Protein AF-A0A349YQ05-F1 (afdb_monomer_lite)

Structure (mmCIF, N/CA/C/O backbone):
data_AF-A0A349YQ05-F1
#
_entry.id   AF-A0A349YQ05-F1
#
loop_
_atom_site.group_PDB
_atom_site.id
_atom_site.type_symbol
_atom_site.label_atom_id
_atom_site.label_alt_id
_atom_site.label_comp_id
_atom_site.label_asym_id
_atom_site.label_entity_id
_atom_site.label_seq_id
_atom_site.pdbx_PDB_ins_code
_atom_site.Cartn_x
_atom_site.Cartn_y
_atom_site.Cartn_z
_atom_site.occupancy
_atom_site.B_iso_or_equiv
_atom_site.auth_seq_id
_atom_site.auth_comp_id
_atom_site.auth_asym_id
_atom_site.auth_atom_id
_atom_site.pdbx_PDB_model_num
ATOM 1 N N . MET A 1 1 ? -51.458 0.361 57.148 1.00 49.56 1 MET A N 1
ATOM 2 C CA . MET A 1 1 ? -50.815 1.660 56.856 1.00 49.56 1 MET A CA 1
ATOM 3 C C . MET A 1 1 ? -51.608 2.727 57.585 1.00 49.56 1 MET A C 1
ATOM 5 O O . MET A 1 1 ? -52.819 2.750 57.421 1.00 49.56 1 MET A O 1
ATOM 9 N N . ALA A 1 2 ? -50.974 3.519 58.449 1.00 53.34 2 ALA A N 1
ATOM 10 C CA . ALA A 1 2 ? -51.650 4.632 59.109 1.00 53.34 2 ALA A CA 1
ATOM 11 C C . ALA A 1 2 ? -51.768 5.793 58.113 1.00 53.34 2 ALA A C 1
ATOM 13 O O . ALA A 1 2 ? -50.762 6.237 57.563 1.00 53.34 2 ALA A O 1
ATOM 14 N N . THR A 1 3 ? -52.990 6.244 57.847 1.00 66.81 3 THR A N 1
ATOM 15 C CA . THR A 1 3 ? -53.257 7.342 56.916 1.00 66.81 3 THR A CA 1
ATOM 16 C C . THR A 1 3 ? -53.187 8.668 57.672 1.00 66.81 3 THR A C 1
ATOM 18 O O . THR A 1 3 ? -53.925 8.864 58.636 1.00 66.81 3 THR A O 1
ATOM 21 N N . ALA A 1 4 ? -52.292 9.568 57.264 1.00 72.81 4 ALA A N 1
ATOM 22 C CA . ALA A 1 4 ? -52.138 10.880 57.889 1.00 72.81 4 ALA A CA 1
ATOM 23 C C . ALA A 1 4 ? -53.153 11.886 57.317 1.00 72.81 4 ALA A C 1
ATOM 25 O O . ALA A 1 4 ? -53.305 12.009 56.100 1.00 72.81 4 ALA A O 1
ATOM 26 N N . TYR A 1 5 ? -53.814 12.632 58.201 1.00 81.19 5 TYR A N 1
ATOM 27 C CA . TYR A 1 5 ? -54.773 13.684 57.858 1.00 81.19 5 TYR A CA 1
ATOM 28 C C . TYR A 1 5 ? -54.288 15.033 58.391 1.00 81.19 5 TYR A C 1
ATOM 30 O O . TYR A 1 5 ? -53.645 15.088 59.439 1.00 81.19 5 TYR A O 1
ATOM 38 N N . TYR A 1 6 ? -54.629 16.123 57.706 1.00 80.31 6 TYR A N 1
ATOM 39 C CA . TYR A 1 6 ? -54.416 17.483 58.198 1.00 80.31 6 TYR A CA 1
ATOM 40 C C . TYR A 1 6 ? -55.732 18.270 58.233 1.00 80.31 6 TYR A C 1
ATOM 42 O O . TYR A 1 6 ? -56.626 18.027 57.416 1.00 80.31 6 TYR A O 1
ATOM 50 N N . PRO A 1 7 ? -55.886 19.203 59.184 1.00 73.88 7 PRO A N 1
ATOM 51 C CA . PRO A 1 7 ? -57.073 20.039 59.256 1.00 73.88 7 PRO A CA 1
ATOM 52 C C . PRO A 1 7 ? -57.091 21.047 58.098 1.00 73.88 7 PRO A C 1
ATOM 54 O O . PRO A 1 7 ? -56.132 21.789 57.884 1.00 73.88 7 PRO A O 1
ATOM 57 N N . LYS A 1 8 ? -58.204 21.099 57.363 1.00 77.44 8 LYS A N 1
ATOM 58 C CA . LYS A 1 8 ? -58.487 22.089 56.318 1.00 77.44 8 LYS A CA 1
ATOM 59 C C . LYS A 1 8 ? -59.964 22.475 56.392 1.00 77.44 8 LYS A C 1
ATOM 61 O O . LYS A 1 8 ? -60.831 21.619 56.254 1.00 77.44 8 LYS A O 1
ATOM 66 N N . ASN A 1 9 ? -60.254 23.757 56.618 1.00 77.19 9 ASN A N 1
ATOM 67 C CA . ASN A 1 9 ? -61.618 24.309 56.687 1.00 77.19 9 ASN A CA 1
ATOM 68 C C . ASN A 1 9 ? -62.578 23.517 57.602 1.00 77.19 9 ASN A C 1
ATOM 70 O O . ASN A 1 9 ? -63.701 23.207 57.217 1.00 77.19 9 ASN A O 1
ATOM 74 N N . GLY A 1 10 ? -62.128 23.150 58.805 1.00 81.19 10 GLY A N 1
ATOM 75 C CA . GLY A 1 10 ? -62.967 22.445 59.784 1.00 81.19 10 GLY A CA 1
ATOM 76 C C . GLY A 1 10 ? -63.219 20.962 59.485 1.00 81.19 10 GLY A C 1
ATOM 77 O O . GLY A 1 10 ? -63.992 20.330 60.195 1.00 81.19 10 GLY A O 1
ATOM 78 N N . SER A 1 11 ? -62.566 20.390 58.469 1.00 76.81 11 SER A N 1
ATOM 79 C CA . SER A 1 11 ? -62.579 18.953 58.169 1.00 76.81 11 SER A CA 1
ATOM 80 C C . SER A 1 11 ? -61.157 18.394 58.096 1.00 76.81 11 SER A C 1
ATOM 82 O O . SER A 1 11 ? -60.204 19.115 57.795 1.00 76.81 11 SER A O 1
ATOM 84 N N . TYR A 1 12 ? -60.994 17.099 58.363 1.00 80.62 12 TYR A N 1
ATOM 85 C CA . TYR A 1 12 ? -59.713 16.409 58.200 1.00 80.62 12 TYR A CA 1
ATOM 86 C C . TYR A 1 12 ? -59.585 15.904 56.762 1.00 80.62 12 TYR A C 1
ATOM 88 O O . TYR A 1 12 ? -60.336 15.032 56.334 1.00 80.62 12 TYR A O 1
ATOM 96 N N . THR A 1 13 ? -58.641 16.469 56.007 1.00 78.12 13 THR A N 1
ATOM 97 C CA . THR A 1 13 ? -58.345 16.057 54.627 1.00 78.12 13 THR A CA 1
ATOM 98 C C . THR A 1 13 ? -57.154 15.105 54.629 1.00 78.12 13 THR A C 1
ATOM 100 O O . THR A 1 13 ? -56.177 15.331 55.345 1.00 78.12 13 THR A O 1
ATOM 103 N N . GLN A 1 14 ? -57.242 14.021 53.862 1.00 80.94 14 GLN A N 1
ATOM 104 C CA . GLN A 1 14 ? -56.153 13.058 53.731 1.00 80.94 14 GLN A CA 1
ATOM 105 C C . GLN A 1 14 ? -54.976 13.697 52.989 1.00 80.94 14 GLN A C 1
ATOM 107 O O . GLN A 1 14 ? -55.172 14.325 51.950 1.00 80.94 14 GLN A O 1
ATOM 112 N N . TRP A 1 15 ? -53.752 13.503 53.483 1.00 69.38 15 TRP A N 1
ATOM 113 C CA . TRP A 1 15 ? -52.560 13.839 52.707 1.00 69.38 15 TRP A CA 1
ATOM 114 C C . TRP A 1 15 ? -52.469 12.930 51.481 1.00 69.38 15 TRP A C 1
ATOM 116 O O . TRP A 1 15 ? -52.317 11.713 51.618 1.00 69.38 15 TRP A O 1
ATOM 126 N N . THR A 1 16 ? -52.543 13.512 50.284 1.00 67.31 16 THR A N 1
ATOM 127 C CA . THR A 1 16 ? -52.173 12.814 49.049 1.00 67.31 16 THR A CA 1
ATOM 128 C C . THR A 1 16 ? -50.711 13.120 48.702 1.00 67.31 16 THR A C 1
ATOM 130 O O . THR A 1 16 ? -50.225 14.206 49.028 1.00 67.31 16 THR A O 1
ATOM 133 N N . PRO A 1 17 ? -49.980 12.196 48.051 1.00 60.59 17 PRO A N 1
ATOM 134 C CA . PRO A 1 17 ? -48.608 12.449 47.594 1.00 60.59 17 PRO A CA 1
ATOM 135 C C . PRO A 1 17 ? -48.470 13.741 46.766 1.00 60.59 17 PRO A C 1
ATOM 137 O O . PRO A 1 17 ? -47.506 14.487 46.942 1.00 60.59 17 PRO A O 1
ATOM 140 N N . ASP A 1 18 ? -49.491 14.072 45.968 1.00 59.69 18 ASP A N 1
ATOM 141 C CA . ASP A 1 18 ? -49.563 15.303 45.169 1.00 59.69 18 ASP A CA 1
ATOM 142 C C . ASP A 1 18 ? -49.555 16.587 46.013 1.00 59.69 18 ASP A C 1
ATOM 144 O O . ASP A 1 18 ? -49.020 17.612 45.591 1.00 59.69 18 ASP A O 1
ATOM 148 N N . MET A 1 19 ? -50.122 16.548 47.224 1.00 62.50 19 MET A N 1
ATOM 149 C CA . MET A 1 19 ? -50.227 17.716 48.106 1.00 62.50 19 MET A CA 1
ATOM 150 C C . MET A 1 19 ? -48.904 18.099 48.768 1.00 62.50 19 MET A C 1
ATOM 152 O O . MET A 1 19 ? -48.755 19.237 49.207 1.00 62.50 19 MET A O 1
ATOM 156 N N . VAL A 1 20 ? -47.945 17.172 48.841 1.00 61.59 20 VAL A N 1
ATOM 157 C CA . VAL A 1 20 ? -46.624 17.418 49.442 1.00 61.59 20 VAL A CA 1
ATOM 158 C C . VAL A 1 20 ? -45.627 17.933 48.392 1.00 61.59 20 VAL A C 1
ATOM 160 O O . VAL A 1 20 ? -44.544 18.379 48.755 1.00 61.59 20 VAL A O 1
ATOM 163 N N . GLN A 1 21 ? -45.963 17.871 47.091 1.00 66.56 21 GLN A N 1
ATOM 164 C CA . GLN A 1 21 ? -45.017 18.067 45.973 1.00 66.56 21 GLN A CA 1
ATOM 165 C C . GLN A 1 21 ? -43.713 17.265 46.148 1.00 66.56 21 GLN A C 1
ATOM 167 O O . GLN A 1 21 ? -42.664 17.609 45.602 1.00 66.56 21 GLN A O 1
ATOM 172 N N . ALA A 1 22 ? -43.768 16.192 46.937 1.00 66.75 22 ALA A N 1
ATOM 173 C CA . ALA A 1 22 ? -42.613 15.377 47.233 1.00 66.75 22 ALA A CA 1
ATOM 174 C C . ALA A 1 22 ? -42.329 14.480 46.033 1.00 66.75 22 ALA A C 1
ATOM 176 O O . ALA A 1 22 ? -43.243 13.914 45.433 1.00 66.75 22 ALA A O 1
ATOM 177 N N . ILE A 1 23 ? -41.049 14.346 45.698 1.00 73.06 23 ILE A N 1
ATOM 178 C CA . ILE A 1 23 ? -40.600 13.406 44.674 1.00 73.06 23 ILE A CA 1
ATOM 179 C C . ILE A 1 23 ? -41.111 12.008 45.044 1.00 73.06 23 ILE A C 1
ATOM 181 O O . ILE A 1 23 ? -40.895 11.536 46.162 1.00 73.06 23 ILE A O 1
ATOM 185 N N . GLY A 1 24 ? -41.801 11.364 44.104 1.00 75.06 24 GLY A N 1
ATOM 186 C CA . GLY A 1 24 ? -42.305 10.010 44.280 1.00 75.06 24 GLY A CA 1
ATOM 187 C C . GLY A 1 24 ? -41.206 8.977 44.049 1.00 75.06 24 GLY A C 1
ATOM 188 O O . GLY A 1 24 ? -40.240 9.220 43.323 1.00 75.06 24 GLY A O 1
ATOM 189 N N . SER A 1 25 ? -41.355 7.796 44.643 1.00 75.25 25 SER A N 1
ATOM 190 C CA . SER A 1 25 ? -40.569 6.617 44.284 1.00 75.25 25 SER A CA 1
ATOM 191 C C . SER A 1 25 ? -41.499 5.533 43.752 1.00 75.25 25 SER A C 1
ATOM 193 O O . SER A 1 25 ? -42.612 5.348 44.247 1.00 75.25 25 SER A O 1
ATOM 195 N N . LYS A 1 26 ? -41.059 4.821 42.714 1.00 76.69 26 LYS A N 1
ATOM 196 C CA . LYS A 1 26 ? -41.836 3.742 42.095 1.00 76.69 26 LYS A CA 1
ATOM 197 C C . LYS A 1 26 ? -40.969 2.516 41.885 1.00 76.69 26 LYS A C 1
ATOM 199 O O . LYS A 1 26 ? -39.794 2.634 41.546 1.00 76.69 26 LYS A O 1
ATOM 204 N N . SER A 1 27 ? -41.577 1.351 42.089 1.00 79.25 27 SER A N 1
ATOM 205 C CA . SER A 1 27 ? -41.029 0.055 41.704 1.00 79.25 27 SER A CA 1
ATOM 206 C C . SER A 1 27 ? -41.932 -0.540 40.634 1.00 79.25 27 SER A C 1
ATOM 208 O O . SER A 1 27 ? -43.098 -0.831 40.896 1.00 79.25 27 SER A O 1
ATOM 210 N N . ALA A 1 28 ? -41.421 -0.664 39.413 1.00 73.94 28 ALA A N 1
ATOM 211 C CA . ALA A 1 28 ? -42.152 -1.247 38.294 1.00 73.94 28 ALA A CA 1
ATOM 212 C C . ALA A 1 28 ? -41.185 -2.000 37.378 1.00 73.94 28 ALA A C 1
ATOM 214 O O . ALA A 1 28 ? -40.045 -1.579 37.182 1.00 73.94 28 ALA A O 1
ATOM 215 N N . ASN A 1 29 ? -41.637 -3.125 36.818 1.00 71.00 29 ASN A N 1
ATOM 216 C CA . ASN A 1 29 ? -40.840 -3.978 35.926 1.00 71.00 29 ASN A CA 1
ATOM 217 C C . ASN A 1 29 ? -39.477 -4.402 36.514 1.00 71.00 29 ASN A C 1
ATOM 219 O O . ASN A 1 29 ? -38.504 -4.538 35.781 1.00 71.00 29 ASN A O 1
ATOM 223 N N . GLY A 1 30 ? -39.399 -4.581 37.838 1.00 74.44 30 GLY A N 1
ATOM 224 C CA . GLY A 1 30 ? -38.181 -5.014 38.531 1.00 74.44 30 GLY A CA 1
ATOM 225 C C . GLY A 1 30 ? -37.162 -3.909 38.839 1.00 74.44 30 GLY A C 1
ATOM 226 O O . GLY A 1 30 ? -36.073 -4.226 39.310 1.00 74.44 30 GLY A O 1
ATOM 227 N N . TYR A 1 31 ? -37.495 -2.631 38.619 1.00 72.56 31 TYR A N 1
ATOM 228 C CA . TYR A 1 31 ? -36.585 -1.504 38.854 1.00 72.56 31 TYR A CA 1
ATOM 229 C C . TYR A 1 31 ? -37.202 -0.430 39.745 1.00 72.56 31 TYR A C 1
ATOM 231 O O . TYR A 1 31 ? -38.394 -0.134 39.641 1.00 72.56 31 TYR A O 1
ATOM 239 N N . TRP A 1 32 ? -36.359 0.185 40.577 1.00 75.25 32 TRP A N 1
ATOM 240 C CA . TRP A 1 32 ? -36.702 1.363 41.369 1.00 75.25 32 TRP A CA 1
ATOM 241 C C . TRP A 1 32 ? -36.351 2.649 40.609 1.00 75.25 32 TRP A C 1
ATOM 243 O O . TRP A 1 32 ? -35.370 2.701 39.865 1.00 75.25 32 TRP A O 1
ATOM 253 N N . GLY A 1 33 ? -37.147 3.699 40.797 1.00 77.19 33 GLY A N 1
ATOM 254 C CA . GLY A 1 33 ? -36.887 5.001 40.191 1.00 77.19 33 GLY A CA 1
ATOM 255 C C . GLY A 1 33 ? -37.624 6.150 40.871 1.00 77.19 33 GLY A C 1
ATOM 256 O O . GLY A 1 33 ? -38.496 5.932 41.715 1.00 77.19 33 GLY A O 1
ATOM 257 N N . MET A 1 34 ? -37.247 7.372 40.498 1.00 79.50 34 MET A N 1
ATOM 258 C CA . MET A 1 34 ? -37.837 8.622 40.990 1.00 79.50 34 MET A CA 1
ATOM 259 C C . MET A 1 34 ? -38.900 9.103 40.010 1.00 79.50 34 MET A C 1
ATOM 261 O O . MET A 1 34 ? -38.596 9.259 38.831 1.00 79.50 34 MET A O 1
ATOM 265 N N . THR A 1 35 ? -40.117 9.356 40.482 1.00 76.25 35 THR A N 1
ATOM 266 C CA . THR A 1 35 ? -41.235 9.869 39.680 1.00 76.25 35 THR A CA 1
ATOM 267 C C . THR A 1 35 ? -41.574 11.302 40.085 1.00 76.25 35 THR A C 1
ATOM 269 O O . THR A 1 35 ? -41.232 11.763 41.178 1.00 76.25 35 THR A O 1
ATOM 272 N N . THR A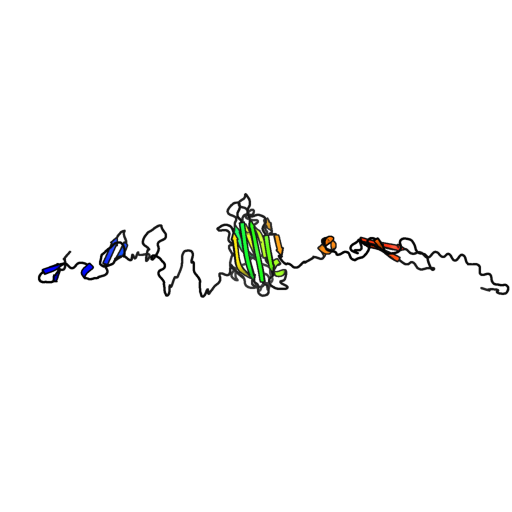 1 36 ? -42.339 11.995 39.247 1.00 75.06 36 THR A N 1
ATOM 273 C CA . THR A 1 36 ? -43.093 13.175 39.686 1.00 75.06 36 THR A CA 1
ATOM 274 C C . THR A 1 36 ? -44.042 12.812 40.845 1.00 75.06 36 THR A C 1
ATOM 276 O O . THR A 1 36 ? -44.380 11.632 41.010 1.00 75.06 36 THR A O 1
ATOM 279 N N . PRO A 1 37 ? -44.513 13.793 41.639 1.00 75.12 37 PRO A N 1
ATOM 280 C CA . PRO A 1 37 ? -45.461 13.548 42.735 1.00 75.12 37 PRO A CA 1
ATOM 281 C C . PRO A 1 37 ? -46.731 12.787 42.309 1.00 75.12 37 PRO A C 1
ATOM 283 O O . PRO A 1 37 ? -47.271 12.019 43.099 1.00 75.12 37 PRO A O 1
ATOM 286 N N . SER A 1 38 ? -47.120 12.915 41.033 1.00 70.62 38 SER A N 1
ATOM 287 C CA . SER A 1 38 ? -48.279 12.262 40.409 1.00 70.62 38 SER A CA 1
ATOM 288 C C . SER A 1 38 ? -48.122 10.762 40.120 1.00 70.62 38 SER A C 1
ATOM 290 O O . SER A 1 38 ? -49.059 10.144 39.617 1.00 70.62 38 SER A O 1
ATOM 292 N N . LEU A 1 39 ? -46.956 10.161 40.410 1.00 66.69 39 LEU A N 1
ATOM 293 C CA . LEU A 1 39 ? -46.656 8.721 40.265 1.00 66.69 39 LEU A CA 1
ATOM 294 C C . LEU A 1 39 ? -46.884 8.132 38.850 1.00 66.69 39 LEU A C 1
ATOM 296 O O . LEU A 1 39 ? -46.963 6.905 38.678 1.00 66.69 39 LEU A O 1
ATOM 300 N N . GLY A 1 40 ? -46.970 8.999 37.835 1.00 68.00 40 GLY A N 1
ATOM 301 C CA . GLY A 1 40 ? -47.186 8.630 36.437 1.00 68.00 40 GLY A CA 1
ATOM 302 C C . GLY A 1 40 ? -46.025 7.829 35.843 1.00 68.00 40 GLY A C 1
ATOM 303 O O . GLY A 1 40 ? -44.869 7.986 36.231 1.00 68.00 40 GLY A O 1
ATOM 304 N N . ASP A 1 41 ? -46.336 6.955 34.882 1.00 65.44 41 ASP A N 1
ATOM 305 C CA . ASP A 1 41 ? -45.345 6.106 34.200 1.00 65.44 41 ASP A CA 1
ATOM 306 C C . ASP A 1 41 ? -44.525 6.834 33.122 1.00 65.44 41 ASP A C 1
ATOM 308 O O . ASP A 1 41 ? -43.556 6.268 32.609 1.00 65.44 41 ASP A O 1
ATOM 312 N N . SER A 1 42 ? -44.896 8.074 32.791 1.00 62.44 42 SER A N 1
ATOM 313 C CA . SER A 1 42 ? -44.297 8.889 31.729 1.00 62.44 42 SER A CA 1
ATOM 314 C C . SER A 1 42 ? -42.982 9.569 32.119 1.00 62.44 42 SER A C 1
ATOM 316 O O . SER A 1 42 ? -42.115 9.715 31.264 1.00 62.44 42 SER A O 1
ATOM 318 N N . ASP A 1 43 ? -42.802 9.942 33.391 1.00 62.38 43 ASP A N 1
ATOM 319 C CA . ASP A 1 43 ? -41.817 10.967 33.789 1.00 62.38 43 ASP A CA 1
ATOM 320 C C . ASP A 1 43 ? -40.832 10.502 34.876 1.00 62.38 43 ASP A C 1
ATOM 322 O O . ASP A 1 43 ? -40.398 11.294 35.714 1.00 62.38 43 ASP A O 1
ATOM 326 N N . TRP A 1 44 ? -40.486 9.208 34.908 1.00 71.12 44 TRP A N 1
ATOM 327 C CA . TRP A 1 44 ? -39.627 8.658 35.963 1.00 71.12 44 TRP A CA 1
ATOM 328 C C . TRP A 1 44 ? -38.205 8.301 35.524 1.00 71.12 44 TRP A C 1
ATOM 330 O O . TRP A 1 44 ? -37.985 7.652 34.501 1.00 71.12 44 TRP A O 1
ATOM 340 N N . ILE A 1 45 ? -37.225 8.703 36.340 1.00 71.50 45 ILE A N 1
ATOM 341 C CA . ILE A 1 45 ? -35.805 8.379 36.162 1.00 71.50 45 ILE A CA 1
ATOM 342 C C . ILE A 1 45 ? -35.538 7.023 36.815 1.00 71.50 45 ILE A C 1
ATOM 344 O O . ILE A 1 45 ? -35.729 6.861 38.022 1.00 71.50 45 ILE A O 1
ATOM 348 N N . ARG A 1 46 ? -35.069 6.053 36.023 1.00 70.00 46 ARG A N 1
ATOM 349 C CA . ARG A 1 46 ? -34.722 4.703 36.488 1.00 70.00 46 ARG A CA 1
ATOM 350 C C . ARG A 1 46 ? -33.224 4.590 36.734 1.00 70.00 46 ARG A C 1
ATOM 352 O O . ARG A 1 46 ? -32.423 4.937 35.866 1.00 70.00 46 ARG A O 1
ATOM 359 N N . THR A 1 47 ? -32.847 4.038 37.880 1.00 62.78 47 THR A N 1
ATOM 360 C CA . THR A 1 47 ? -31.465 3.654 38.170 1.00 62.78 47 THR A CA 1
ATOM 361 C C . THR A 1 47 ? -31.427 2.153 38.412 1.00 62.78 47 THR A C 1
ATOM 363 O O . THR A 1 47 ? -32.119 1.611 39.269 1.00 62.78 47 THR A O 1
ATOM 366 N N . THR A 1 48 ? -30.643 1.446 37.609 1.00 61.34 48 THR A N 1
ATOM 367 C CA . THR A 1 48 ? -30.344 0.035 37.869 1.00 61.34 48 THR A CA 1
ATOM 368 C C . THR A 1 48 ? -29.026 -0.069 38.620 1.00 61.34 48 THR A C 1
ATOM 370 O O . THR A 1 48 ? -28.259 0.895 38.661 1.00 61.34 48 THR A O 1
ATOM 373 N N . SER A 1 49 ? -28.706 -1.253 39.149 1.00 57.75 49 SER A N 1
ATOM 374 C CA . SER A 1 49 ? -27.363 -1.539 39.678 1.00 57.75 49 SER A CA 1
ATOM 375 C C . SER A 1 49 ? -26.249 -1.266 38.657 1.00 57.75 49 SER A C 1
ATOM 377 O O . SER A 1 49 ? -25.107 -1.053 39.046 1.00 57.75 49 SER A O 1
ATOM 379 N N . ASN A 1 50 ? -26.590 -1.241 37.363 1.00 57.12 50 ASN A N 1
ATOM 380 C CA . ASN A 1 50 ? -25.674 -1.055 36.241 1.00 57.12 50 ASN A CA 1
ATOM 381 C C . ASN A 1 50 ? -25.726 0.373 35.653 1.00 57.12 50 ASN A C 1
ATOM 383 O O . ASN A 1 50 ? -25.136 0.619 34.604 1.00 57.12 50 ASN A O 1
ATOM 387 N N . GLY A 1 51 ? -26.425 1.314 36.306 1.00 66.12 51 GLY A N 1
ATOM 388 C CA . GLY A 1 51 ? -26.508 2.723 35.905 1.00 66.12 51 GLY A CA 1
ATOM 389 C C . GLY A 1 51 ? -27.875 3.159 35.364 1.00 66.12 51 GLY A C 1
ATOM 390 O O . GLY A 1 51 ? -28.885 2.463 35.521 1.00 66.12 51 GLY A O 1
ATOM 391 N N . ILE A 1 52 ? -27.908 4.351 34.757 1.00 72.19 52 ILE A N 1
ATOM 392 C CA . ILE A 1 52 ? -29.098 4.919 34.106 1.00 72.19 52 ILE A CA 1
ATOM 393 C C . ILE A 1 52 ? -29.349 4.130 32.818 1.00 72.19 52 ILE A C 1
ATOM 395 O O . ILE A 1 52 ? -28.611 4.278 31.845 1.00 72.19 52 ILE A O 1
ATOM 399 N N . ILE A 1 53 ? -30.382 3.284 32.816 1.00 63.06 53 ILE A N 1
ATOM 400 C CA . ILE A 1 53 ? -30.817 2.568 31.614 1.00 63.06 53 ILE A CA 1
ATOM 401 C C . ILE A 1 53 ? -31.928 3.392 30.960 1.00 63.06 53 ILE A C 1
ATOM 403 O O . ILE A 1 53 ? -32.956 3.635 31.600 1.00 63.06 53 ILE A O 1
ATOM 407 N N . PRO A 1 54 ? -31.761 3.842 29.710 1.00 58.06 54 PRO A N 1
ATOM 408 C CA . PRO A 1 54 ? -32.854 4.474 28.990 1.00 58.06 54 PRO A CA 1
ATOM 409 C C . PRO A 1 54 ? -33.972 3.447 28.684 1.00 58.06 54 PRO A C 1
ATOM 411 O O . PRO A 1 54 ? -33.740 2.247 28.594 1.00 58.06 54 PRO A O 1
ATOM 414 N N . TYR A 1 55 ? -35.207 3.941 28.613 1.00 52.31 55 TYR A N 1
ATOM 415 C CA . TYR A 1 55 ? -36.497 3.288 28.912 1.00 52.31 55 TYR A CA 1
ATOM 416 C C . TYR A 1 55 ? -36.809 1.863 28.361 1.00 52.31 55 TYR A C 1
ATOM 418 O O . TYR A 1 55 ? -37.730 1.243 28.898 1.00 52.31 55 TYR A O 1
ATOM 426 N N . ALA A 1 56 ? -36.080 1.286 27.390 1.00 52.31 56 ALA A N 1
ATOM 427 C CA . ALA A 1 56 ? -36.375 -0.056 26.852 1.00 52.31 56 ALA A CA 1
ATOM 428 C C . ALA A 1 56 ? -35.137 -0.905 26.477 1.00 52.31 56 ALA A C 1
ATOM 430 O O . ALA A 1 56 ? -34.209 -0.448 25.815 1.00 52.31 56 ALA A O 1
ATOM 431 N N . SER A 1 57 ? -35.152 -2.194 26.835 1.00 48.03 57 SER A N 1
ATOM 432 C CA . SER A 1 57 ? -34.156 -3.174 26.377 1.00 48.03 57 SER A CA 1
ATOM 433 C C . SER A 1 57 ? -34.375 -3.556 24.907 1.00 48.03 57 SER A C 1
ATOM 435 O O . SER A 1 57 ? -35.502 -3.856 24.520 1.00 48.03 57 SER A O 1
ATOM 437 N N . GLY A 1 58 ? -33.301 -3.640 24.112 1.00 54.81 58 GLY A N 1
ATOM 438 C CA . GLY A 1 58 ? -33.326 -4.252 22.772 1.00 54.81 58 GLY A CA 1
ATOM 439 C C . GLY A 1 58 ? -33.560 -3.307 21.586 1.00 54.81 58 GLY A C 1
ATOM 440 O O . GLY A 1 58 ? -33.634 -3.777 20.456 1.00 54.81 58 GLY A O 1
ATOM 441 N N . SER A 1 59 ? -33.633 -1.992 21.805 1.00 54.69 59 SER A N 1
ATOM 442 C CA . SER A 1 59 ? -33.658 -0.981 20.736 1.00 54.69 59 SER A CA 1
ATOM 443 C C . SER A 1 59 ? -32.879 0.270 21.155 1.00 54.69 59 SER A C 1
ATOM 445 O O . SER A 1 59 ? -32.626 0.475 22.347 1.00 54.69 59 SER A O 1
ATOM 447 N N . THR A 1 60 ? -32.466 1.094 20.183 1.00 55.94 60 THR A N 1
ATOM 448 C CA . THR A 1 60 ? -31.783 2.371 20.435 1.00 55.94 60 THR A CA 1
ATOM 449 C C . THR A 1 60 ? -32.620 3.198 21.391 1.00 55.94 60 THR A C 1
ATOM 451 O O . THR A 1 60 ? -33.735 3.606 21.071 1.00 55.94 60 THR A O 1
ATOM 454 N N . SER A 1 61 ? -32.091 3.427 22.579 1.00 57.19 61 SER A N 1
ATOM 455 C CA . SER A 1 61 ? -32.792 4.173 23.602 1.00 57.19 61 SER A CA 1
ATOM 456 C C . SER A 1 61 ? -32.199 5.574 23.667 1.00 57.19 61 SER A C 1
ATOM 458 O O . SER A 1 61 ? -30.995 5.740 23.855 1.00 57.19 61 SER A O 1
ATOM 460 N N . ALA A 1 62 ? -33.040 6.581 23.452 1.00 56.47 62 ALA A N 1
ATOM 461 C CA . ALA A 1 62 ? -32.628 7.975 23.464 1.00 56.47 62 ALA A CA 1
ATOM 462 C C . ALA A 1 62 ? -32.788 8.558 24.874 1.00 56.47 62 ALA A C 1
ATOM 464 O O . ALA A 1 62 ? -33.835 8.417 25.506 1.00 56.47 62 ALA A O 1
ATOM 465 N N . LEU A 1 63 ? -31.751 9.231 25.372 1.00 65.00 63 LEU A N 1
ATOM 466 C CA . LEU A 1 63 ? -31.884 10.125 26.520 1.00 65.00 63 LEU A CA 1
ATOM 467 C C . LEU A 1 63 ? -32.432 11.466 26.007 1.00 65.00 63 LEU A C 1
ATOM 469 O O . LEU A 1 63 ? -31.674 12.343 25.589 1.00 65.00 63 LEU A O 1
ATOM 473 N N . GLY A 1 64 ? -33.764 11.587 26.002 1.00 55.59 64 GLY A N 1
ATOM 474 C CA . GLY A 1 64 ? -34.498 12.756 25.505 1.00 55.59 64 GLY A CA 1
ATOM 475 C C . GLY A 1 64 ? -34.839 12.694 24.011 1.00 55.59 64 GLY A C 1
ATOM 476 O O . GLY A 1 64 ? -34.534 11.725 23.323 1.00 55.59 64 GLY A O 1
ATOM 477 N N . THR A 1 65 ? -35.505 13.735 23.506 1.00 54.34 65 THR A N 1
ATOM 478 C CA . THR A 1 65 ? -36.038 13.789 22.132 1.00 54.34 65 THR A CA 1
ATOM 479 C C . THR A 1 65 ? -35.081 14.426 21.117 1.00 54.34 65 THR A C 1
ATOM 481 O O . THR A 1 65 ? -35.191 14.136 19.930 1.00 54.34 65 THR A O 1
ATOM 484 N N . SER A 1 66 ? -34.105 15.237 21.556 1.00 51.84 66 SER A N 1
ATOM 485 C CA . SER A 1 66 ? -33.063 15.807 20.680 1.00 51.84 66 SER A CA 1
ATOM 486 C C . SER A 1 66 ? -31.868 16.396 21.454 1.00 51.84 66 SER A C 1
ATOM 488 O O . SER A 1 66 ? -31.707 17.611 21.522 1.00 51.84 66 SER A O 1
ATOM 490 N N . SER A 1 67 ? -30.979 15.551 21.988 1.00 58.91 67 SER A N 1
ATOM 491 C CA . SER A 1 67 ? -29.700 15.906 22.643 1.00 58.91 67 SER A CA 1
ATOM 492 C C . SER A 1 67 ? -29.814 16.627 23.992 1.00 58.91 67 SER A C 1
ATOM 494 O O . SER A 1 67 ? -29.949 17.847 24.082 1.00 58.91 67 SER A O 1
ATOM 496 N N . TRP A 1 68 ? -29.669 15.859 25.075 1.00 62.44 68 TRP A N 1
ATOM 497 C CA . TRP A 1 68 ? -29.292 16.441 26.357 1.00 62.44 68 TRP A CA 1
ATOM 498 C C . TRP A 1 68 ? -27.928 17.119 26.180 1.00 62.44 68 TRP A C 1
ATOM 500 O O . TRP A 1 68 ? -26.912 16.457 25.965 1.00 62.44 68 TRP A O 1
ATOM 510 N N . LYS A 1 69 ? -27.916 18.455 26.166 1.00 66.12 69 LYS A N 1
ATOM 511 C CA . LYS A 1 69 ? -26.681 19.222 26.018 1.00 66.12 69 LYS A CA 1
ATOM 512 C C . LYS A 1 69 ? -25.919 19.160 27.330 1.00 66.12 69 LYS A C 1
ATOM 514 O O . LYS A 1 69 ? -26.327 19.761 28.321 1.00 66.12 69 LYS A O 1
ATOM 519 N N . PHE A 1 70 ? -24.804 18.450 27.321 1.00 72.56 70 PHE A N 1
ATOM 520 C CA . PHE A 1 70 ? -23.827 18.542 28.390 1.00 72.56 70 PHE A CA 1
ATOM 521 C C . PHE A 1 70 ? -22.991 19.798 28.160 1.00 72.56 70 PHE A C 1
ATOM 523 O O . PHE A 1 70 ? -22.478 20.004 27.062 1.00 72.56 70 PHE A O 1
ATOM 530 N N . LYS A 1 71 ? -22.861 20.643 29.189 1.00 76.75 71 LYS A N 1
ATOM 531 C CA . LYS A 1 71 ? -21.824 21.684 29.190 1.00 76.75 71 LYS A CA 1
ATOM 532 C C . LYS A 1 71 ? -20.444 21.022 29.137 1.00 76.75 71 LYS A C 1
ATOM 534 O O . LYS A 1 71 ? -19.621 21.419 28.325 1.00 76.75 71 LYS A O 1
ATOM 539 N N . ASP A 1 72 ? -20.275 19.975 29.947 1.00 76.69 72 ASP A N 1
ATOM 540 C CA . ASP A 1 72 ? -19.097 19.115 30.023 1.00 76.69 72 ASP A CA 1
ATOM 541 C C . ASP A 1 72 ? -19.546 17.661 30.254 1.00 76.69 72 ASP A C 1
ATOM 543 O O . ASP A 1 72 ? -20.494 17.415 31.006 1.00 76.69 72 ASP A O 1
ATOM 547 N N . ALA A 1 73 ? -18.868 16.694 29.629 1.00 78.88 73 ALA A N 1
ATOM 548 C CA . ALA A 1 73 ? -19.091 15.265 29.845 1.00 78.88 73 ALA A CA 1
ATOM 549 C C . ALA A 1 73 ? -17.748 14.547 30.028 1.00 78.88 73 ALA A C 1
ATOM 551 O O . ALA A 1 73 ? -16.885 14.589 29.153 1.00 78.88 73 ALA A O 1
ATOM 552 N N . TYR A 1 74 ? -17.584 13.861 31.158 1.00 84.44 74 TYR A N 1
ATOM 553 C CA . TYR A 1 74 ? -16.397 13.063 31.458 1.00 84.44 74 TYR A CA 1
ATOM 554 C C . TYR A 1 74 ? -16.717 11.593 31.199 1.00 84.44 74 TYR A C 1
ATOM 556 O O . TYR A 1 74 ? -17.377 10.944 32.007 1.00 84.44 74 TYR A O 1
ATOM 564 N N . ILE A 1 75 ? -16.287 11.081 30.047 1.00 80.19 75 ILE A N 1
ATOM 565 C CA . ILE A 1 75 ? -16.592 9.719 29.604 1.00 80.19 75 ILE A CA 1
ATOM 566 C C . ILE A 1 75 ? -15.290 8.929 29.502 1.00 80.19 75 ILE A C 1
ATOM 568 O O . ILE A 1 75 ? -14.408 9.276 28.722 1.00 80.19 75 ILE A O 1
ATOM 572 N N . THR A 1 76 ? -15.176 7.847 30.271 1.00 82.94 76 THR A N 1
ATOM 573 C CA . THR A 1 76 ? -14.005 6.959 30.214 1.00 82.94 76 THR A CA 1
ATOM 574 C C . THR A 1 76 ? -13.986 6.122 28.936 1.00 82.94 76 THR A C 1
ATOM 576 O O . THR A 1 76 ? -12.924 5.874 28.369 1.00 82.94 76 THR A O 1
ATOM 579 N N . THR A 1 77 ? -15.148 5.657 28.467 1.00 75.81 77 THR A N 1
ATOM 580 C CA . THR A 1 77 ? -15.254 4.833 27.255 1.00 75.81 77 THR A CA 1
ATOM 581 C C . THR A 1 77 ? -16.596 5.053 26.568 1.00 75.81 77 THR A C 1
ATOM 583 O O . THR A 1 77 ? -17.642 5.029 27.212 1.00 75.81 77 THR A O 1
ATOM 586 N N . THR A 1 78 ? -16.568 5.256 25.251 1.00 81.06 78 THR A N 1
ATOM 587 C CA . THR A 1 78 ? -17.751 5.268 24.386 1.00 81.06 78 THR A CA 1
ATOM 588 C C . THR A 1 78 ? -17.764 3.995 23.543 1.00 81.06 78 THR A C 1
ATOM 590 O O . THR A 1 78 ? -16.782 3.660 22.883 1.00 81.06 78 THR A O 1
ATOM 593 N N . HIS A 1 79 ? -18.879 3.269 23.557 1.00 75.50 79 HIS A N 1
ATOM 594 C CA . HIS A 1 79 ? -19.070 2.075 22.733 1.00 75.50 79 HIS A CA 1
ATOM 595 C C . HIS A 1 79 ? -20.033 2.412 21.590 1.00 75.50 79 HIS A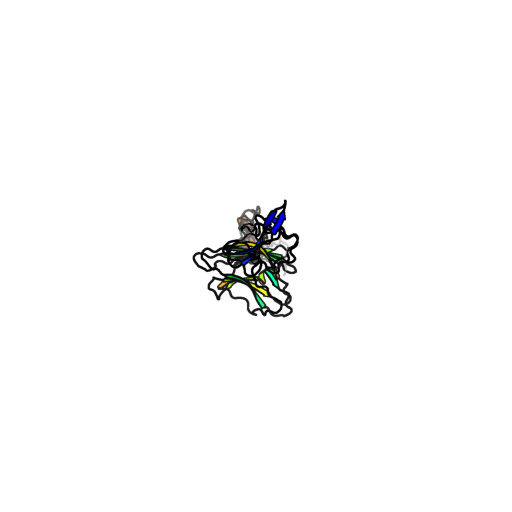 C 1
ATOM 597 O O . HIS A 1 79 ? -21.245 2.426 21.787 1.00 75.50 79 HIS A O 1
ATOM 603 N N . GLY A 1 80 ? -19.497 2.734 20.411 1.00 76.25 80 GLY A N 1
ATOM 604 C CA . GLY A 1 80 ? -20.288 3.080 19.225 1.00 76.25 80 GLY A CA 1
ATOM 605 C C . GLY A 1 80 ? -19.622 4.134 18.342 1.00 76.25 80 GLY A C 1
ATOM 606 O O . GLY A 1 80 ? -18.482 4.534 18.583 1.00 76.25 80 GLY A O 1
ATOM 607 N N . ASN A 1 81 ? -20.350 4.589 17.319 1.00 71.19 81 ASN A N 1
ATOM 608 C CA . ASN A 1 81 ? -19.909 5.685 16.460 1.00 71.19 81 ASN A CA 1
ATOM 609 C C . ASN A 1 81 ? -20.157 7.028 17.159 1.00 71.19 81 ASN A C 1
ATOM 611 O O . ASN A 1 81 ? -21.246 7.269 17.678 1.00 71.19 81 ASN A O 1
ATOM 615 N N . LEU A 1 82 ? -19.150 7.900 17.148 1.00 77.00 82 LEU A N 1
ATOM 616 C CA . LEU A 1 82 ? -19.279 9.298 17.550 1.00 77.00 82 LEU A CA 1
ATOM 617 C C . LEU A 1 82 ? -19.372 10.148 16.284 1.00 77.00 82 LEU A C 1
ATOM 619 O O . LEU A 1 82 ? -18.489 10.057 15.433 1.00 77.00 82 LEU A O 1
ATOM 623 N N . ASP A 1 83 ? -20.417 10.960 16.176 1.00 68.12 83 ASP A N 1
ATOM 624 C CA . ASP A 1 83 ? -20.574 11.957 15.116 1.00 68.12 83 ASP A CA 1
ATOM 625 C C . ASP A 1 83 ? -20.521 13.356 15.746 1.00 68.12 83 ASP A C 1
ATOM 627 O O . ASP A 1 83 ? -21.214 13.625 16.732 1.00 68.12 83 ASP A O 1
ATOM 631 N N . GLY A 1 84 ? -19.640 14.223 15.248 1.00 71.06 84 GLY A N 1
ATOM 632 C CA . GLY A 1 84 ? -19.420 15.553 15.814 1.00 71.06 84 GLY A CA 1
ATOM 633 C C . GLY A 1 84 ? -18.119 16.221 15.371 1.00 71.06 84 GLY A C 1
ATOM 634 O O . GLY A 1 84 ? -17.193 15.577 14.880 1.00 71.06 84 GLY A O 1
ATOM 635 N N . ASN A 1 85 ? -18.044 17.540 15.565 1.00 64.69 85 ASN A N 1
ATOM 636 C CA . ASN A 1 85 ? -16.871 18.348 15.237 1.00 64.69 85 ASN A CA 1
ATOM 637 C C . ASN A 1 85 ? -16.043 18.618 16.504 1.00 64.69 85 ASN A C 1
ATOM 639 O O . ASN A 1 85 ? -16.513 19.289 17.424 1.00 64.69 85 ASN A O 1
ATOM 643 N N . ALA A 1 86 ? -14.822 18.088 16.570 1.00 74.31 86 ALA A N 1
ATOM 644 C CA . ALA A 1 86 ? -13.920 18.329 17.692 1.00 74.31 86 ALA A CA 1
ATOM 645 C C . ALA A 1 86 ? -13.135 19.628 17.466 1.00 74.31 86 ALA A C 1
ATOM 647 O O . ALA A 1 86 ? -12.390 19.741 16.496 1.00 74.31 86 ALA A O 1
ATOM 648 N N . ASN A 1 87 ? -13.253 20.594 18.385 1.00 68.00 87 ASN A N 1
ATOM 649 C CA . ASN A 1 87 ? -12.497 21.851 18.302 1.00 68.00 87 ASN A CA 1
ATOM 650 C C . ASN A 1 87 ? -10.987 21.640 18.539 1.00 68.00 87 ASN A C 1
ATOM 652 O O . ASN A 1 87 ? -10.158 22.394 18.040 1.00 68.00 87 ASN A O 1
ATOM 656 N N . THR A 1 88 ? -10.626 20.588 19.282 1.00 61.78 88 THR A N 1
ATOM 657 C CA . THR A 1 88 ? -9.254 20.100 19.442 1.00 61.78 88 THR A CA 1
ATOM 658 C C . THR A 1 88 ? -9.263 18.569 19.470 1.00 61.78 88 THR A C 1
ATOM 660 O O . THR A 1 88 ? -9.973 17.947 20.257 1.00 61.78 88 THR A O 1
ATOM 663 N N . ALA A 1 89 ? -8.471 17.936 18.604 1.00 59.97 89 ALA A N 1
ATOM 664 C CA . ALA A 1 89 ? -8.142 16.518 18.706 1.00 59.97 89 ALA A CA 1
ATOM 665 C C . ALA A 1 89 ? -6.659 16.420 19.071 1.00 59.97 89 ALA A C 1
ATOM 667 O O . ALA A 1 89 ? -5.790 16.750 18.268 1.00 59.97 89 ALA A O 1
ATOM 668 N N . THR A 1 90 ? -6.352 15.990 20.294 1.00 55.28 90 THR A N 1
ATOM 669 C CA . THR A 1 90 ? -4.967 15.856 20.784 1.00 55.28 90 THR A CA 1
ATOM 670 C C . THR A 1 90 ? -4.203 14.707 20.127 1.00 55.28 90 THR A C 1
ATOM 672 O O . THR A 1 90 ? -2.984 14.619 20.260 1.00 55.28 90 THR A O 1
ATOM 675 N N . SER A 1 91 ? -4.886 13.840 19.376 1.00 55.38 91 SER A N 1
ATOM 676 C CA . SER A 1 91 ? -4.238 12.860 18.514 1.00 55.38 91 SER A CA 1
ATOM 677 C C . SER A 1 91 ? -5.054 12.631 17.246 1.00 55.38 91 SER A C 1
ATOM 679 O O . SER A 1 91 ? -6.229 12.273 17.283 1.00 55.38 91 SER A O 1
ATOM 681 N N . ILE A 1 92 ? -4.410 12.805 16.097 1.00 56.22 92 ILE A N 1
ATOM 682 C CA . ILE A 1 92 ? -4.815 12.086 14.892 1.00 56.22 92 ILE A CA 1
ATOM 683 C C . ILE A 1 92 ? -4.355 10.647 15.123 1.00 56.22 92 ILE A C 1
ATOM 685 O O . ILE A 1 92 ? -3.192 10.437 15.486 1.00 56.22 92 ILE A O 1
ATOM 689 N N . LYS A 1 93 ? -5.234 9.654 14.929 1.00 54.94 93 LYS A N 1
ATOM 690 C CA . LYS A 1 93 ? -4.811 8.248 14.851 1.00 54.94 93 LYS A CA 1
ATOM 691 C C . LYS A 1 93 ? -3.822 8.130 13.689 1.00 54.94 93 LYS A C 1
ATOM 693 O O . LYS A 1 93 ? -4.222 7.984 12.536 1.00 54.94 93 LYS A O 1
ATOM 698 N N . ARG A 1 94 ? -2.524 8.236 13.987 1.00 55.47 94 ARG A N 1
ATOM 699 C CA . ARG A 1 94 ? -1.459 7.851 13.058 1.00 55.47 94 ARG A CA 1
ATOM 700 C C . ARG A 1 94 ? -1.723 6.390 12.734 1.00 55.47 94 ARG A C 1
ATOM 702 O O . ARG A 1 94 ? -1.900 5.597 13.656 1.00 55.47 94 ARG A O 1
ATOM 709 N N . SER A 1 95 ? -1.814 6.042 11.455 1.00 57.03 95 SER A N 1
ATOM 710 C CA . SER A 1 95 ? -2.048 4.639 11.101 1.00 57.03 95 SER A CA 1
ATOM 711 C C . SER A 1 95 ? -0.804 3.801 11.399 1.00 57.03 95 SER A C 1
ATOM 713 O O . SER A 1 95 ? -0.923 2.651 11.792 1.00 57.03 95 SER A O 1
ATOM 715 N N . MET A 1 96 ? 0.388 4.401 11.335 1.00 67.69 96 MET A N 1
ATOM 716 C CA . MET A 1 96 ? 1.646 3.752 11.698 1.00 67.69 96 MET A CA 1
ATOM 717 C C . MET A 1 96 ? 2.715 4.796 12.051 1.00 67.69 96 MET A C 1
ATOM 719 O O . MET A 1 96 ? 2.742 5.856 11.429 1.00 67.69 96 MET A O 1
ATOM 723 N N . TYR A 1 97 ? 3.592 4.476 13.007 1.00 64.69 97 TYR A N 1
ATOM 724 C CA . TYR A 1 97 ? 4.838 5.185 13.321 1.00 64.69 97 TYR A CA 1
ATOM 725 C C . TYR A 1 97 ? 5.941 4.145 13.526 1.00 64.69 97 TYR A C 1
ATOM 727 O O . TYR A 1 97 ? 5.714 3.159 14.229 1.00 64.69 97 TYR A O 1
ATOM 735 N N . ARG A 1 98 ? 7.118 4.361 12.935 1.00 68.94 98 ARG A N 1
ATOM 736 C CA . ARG A 1 98 ? 8.324 3.595 13.266 1.00 68.94 98 ARG A CA 1
ATOM 737 C C . ARG A 1 98 ? 9.522 4.518 13.413 1.00 68.94 98 ARG A C 1
ATOM 739 O O . ARG A 1 98 ? 9.700 5.376 12.561 1.00 68.94 98 ARG A O 1
ATOM 746 N N . GLU A 1 99 ? 10.332 4.309 14.450 1.00 65.00 99 GLU A N 1
ATOM 747 C CA . GLU A 1 99 ? 11.575 5.052 14.689 1.00 65.00 99 GLU A CA 1
ATOM 748 C C . GLU A 1 99 ? 12.783 4.437 13.985 1.00 65.00 99 GLU A C 1
ATOM 750 O O . GLU A 1 99 ? 12.828 3.231 13.711 1.00 65.00 99 GLU A O 1
ATOM 755 N N . GLU A 1 100 ? 13.769 5.290 13.726 1.00 65.19 100 GLU A N 1
ATOM 756 C CA . GLU A 1 100 ? 15.079 4.929 13.198 1.00 65.19 100 GLU A CA 1
ATOM 757 C C . GLU A 1 100 ? 15.725 3.793 14.004 1.00 65.19 100 GLU A C 1
ATOM 759 O O . GLU A 1 100 ? 15.648 3.738 15.234 1.00 65.19 100 GLU A O 1
ATOM 764 N N . LYS A 1 101 ? 16.371 2.863 13.297 1.00 67.31 101 LYS A N 1
ATOM 765 C CA . LYS A 1 101 ? 17.117 1.761 13.903 1.00 67.31 101 LYS A CA 1
ATOM 766 C C . LYS A 1 101 ? 18.617 2.054 13.843 1.00 67.31 101 LYS A C 1
ATOM 768 O O . LYS A 1 101 ? 19.131 2.498 12.818 1.00 67.31 101 LYS A O 1
ATOM 773 N N . SER A 1 102 ? 19.332 1.759 14.930 1.00 62.81 102 SER A N 1
ATOM 774 C CA . SER A 1 102 ? 20.778 2.005 15.049 1.00 62.81 102 SER A CA 1
ATOM 775 C C . SER A 1 102 ? 21.669 0.866 14.528 1.00 62.81 102 SER A C 1
ATOM 777 O O . SER A 1 102 ? 22.879 1.052 14.394 1.00 62.81 102 SER A O 1
ATOM 779 N N . THR A 1 103 ? 21.110 -0.312 14.228 1.00 67.31 103 THR A N 1
ATOM 780 C CA . THR A 1 103 ? 21.883 -1.506 13.836 1.00 67.31 103 THR A CA 1
ATOM 781 C C . THR A 1 103 ? 22.079 -1.617 12.324 1.00 67.31 103 THR A C 1
ATOM 783 O O . THR A 1 103 ? 21.146 -1.341 11.578 1.00 67.31 103 THR A O 1
ATOM 786 N N . LEU A 1 104 ? 23.233 -2.144 11.898 1.00 72.44 104 LEU A N 1
ATOM 787 C CA . LEU A 1 104 ? 23.649 -2.341 10.495 1.00 72.44 104 LEU A CA 1
ATOM 788 C C . LEU A 1 104 ? 22.728 -3.231 9.635 1.00 72.44 104 LEU A C 1
ATOM 790 O O . LEU A 1 104 ? 22.682 -3.046 8.424 1.00 72.44 104 LEU A O 1
ATOM 794 N N . ASN A 1 105 ? 22.009 -4.188 10.228 1.00 82.69 105 ASN A N 1
ATOM 795 C CA . ASN A 1 105 ? 21.267 -5.199 9.465 1.00 82.69 105 ASN A CA 1
ATOM 796 C C . ASN A 1 105 ? 19.875 -4.729 9.030 1.00 82.69 105 ASN A C 1
ATOM 798 O O . ASN A 1 105 ? 19.147 -4.110 9.811 1.00 82.69 105 ASN A O 1
ATOM 802 N N . ASP A 1 106 ? 19.498 -5.128 7.814 1.00 86.56 106 ASP A N 1
ATOM 803 C CA . ASP A 1 106 ? 18.151 -4.964 7.276 1.00 86.56 106 ASP A CA 1
ATOM 804 C C . ASP A 1 106 ? 17.134 -5.824 8.038 1.00 86.56 106 ASP A C 1
ATOM 806 O O . ASP A 1 106 ? 17.353 -7.010 8.290 1.00 86.56 106 ASP A O 1
ATOM 810 N N . GLU A 1 107 ? 15.985 -5.232 8.341 1.00 88.38 107 GLU A N 1
ATOM 811 C CA . GLU A 1 107 ? 14.821 -5.922 8.883 1.00 88.38 107 GLU A CA 1
ATOM 812 C C . GLU A 1 107 ? 13.555 -5.514 8.146 1.00 88.38 107 GLU A C 1
ATOM 814 O O . GLU A 1 107 ? 13.366 -4.358 7.768 1.00 88.38 107 GLU A O 1
ATOM 819 N N . TYR A 1 108 ? 12.655 -6.475 7.989 1.00 88.38 108 TYR A N 1
ATOM 820 C CA . TYR A 1 108 ? 11.395 -6.302 7.291 1.00 88.38 108 TYR A CA 1
ATOM 821 C C . TYR A 1 108 ? 10.237 -6.506 8.265 1.00 88.38 108 TYR A C 1
ATOM 823 O O . TYR A 1 108 ? 10.213 -7.456 9.049 1.00 88.38 108 TYR A O 1
ATOM 831 N N . PHE A 1 109 ? 9.258 -5.610 8.201 1.00 87.00 109 PHE A N 1
ATOM 832 C CA . PHE A 1 109 ? 8.124 -5.561 9.122 1.00 87.00 109 PHE A CA 1
ATOM 833 C C . PHE A 1 109 ? 6.818 -5.537 8.354 1.00 87.00 109 PHE A C 1
ATOM 835 O O . PHE A 1 109 ? 6.683 -4.734 7.435 1.00 87.00 109 PHE A O 1
ATOM 842 N N . LYS A 1 110 ? 5.843 -6.359 8.747 1.00 88.75 110 LYS A N 1
ATOM 843 C CA . LYS A 1 110 ? 4.502 -6.352 8.151 1.00 88.75 110 LYS A CA 1
ATOM 844 C C . LYS A 1 110 ? 3.675 -5.208 8.725 1.00 88.75 110 LYS A C 1
ATOM 846 O O . LYS A 1 110 ? 3.010 -5.349 9.741 1.00 88.75 110 LYS A O 1
ATOM 851 N N . ILE A 1 111 ? 3.718 -4.063 8.069 1.00 86.81 111 ILE A N 1
ATOM 852 C CA . ILE A 1 111 ? 3.138 -2.815 8.566 1.00 86.81 111 ILE A CA 1
ATOM 853 C C . ILE A 1 111 ? 1.632 -2.692 8.367 1.00 86.81 111 ILE A C 1
ATOM 855 O O . ILE A 1 111 ? 0.980 -1.967 9.115 1.00 86.81 111 ILE A O 1
ATOM 859 N N . GLY A 1 112 ? 1.059 -3.423 7.420 1.00 89.75 112 GLY A N 1
ATOM 860 C CA . GLY A 1 112 ? -0.384 -3.456 7.254 1.00 89.75 112 GLY A CA 1
ATOM 861 C C . GLY A 1 112 ? -0.845 -4.650 6.443 1.00 89.75 112 GLY A C 1
ATOM 862 O O . GLY A 1 112 ? -0.074 -5.236 5.683 1.00 89.75 112 GLY A O 1
ATOM 863 N N . SER A 1 113 ? -2.112 -5.016 6.602 1.00 92.25 113 SER A N 1
ATOM 864 C CA . SER A 1 113 ? -2.739 -6.010 5.734 1.00 92.25 113 SER A CA 1
ATOM 865 C C . SER A 1 113 ? -4.250 -5.878 5.654 1.00 92.25 113 SER A C 1
ATOM 867 O O . SER A 1 113 ? -4.891 -5.327 6.549 1.00 92.25 113 SER A O 1
ATOM 869 N N . ILE A 1 114 ? -4.799 -6.452 4.589 1.00 92.38 114 ILE A N 1
ATOM 870 C CA . ILE A 1 114 ? -6.227 -6.680 4.360 1.00 92.38 114 ILE A CA 1
ATOM 871 C C . ILE A 1 114 ? -6.425 -8.092 3.850 1.00 92.38 114 ILE A C 1
ATOM 873 O O . ILE A 1 114 ? -5.617 -8.587 3.066 1.00 92.38 114 ILE A O 1
ATOM 877 N N . THR A 1 115 ? -7.522 -8.715 4.258 1.00 92.19 115 THR A N 1
ATOM 878 C CA . THR A 1 115 ? -7.902 -10.047 3.793 1.00 92.19 115 THR A CA 1
ATOM 879 C C . THR A 1 115 ? -9.214 -9.952 3.036 1.00 92.19 115 THR A C 1
ATOM 881 O O . THR A 1 115 ? -10.188 -9.398 3.541 1.00 92.19 115 THR A O 1
ATOM 884 N N . CYS A 1 116 ? -9.216 -10.493 1.825 1.00 90.19 116 CYS A N 1
ATOM 885 C CA . CYS A 1 116 ? -10.394 -10.701 1.009 1.00 90.19 116 CYS A CA 1
ATOM 886 C C . CYS A 1 116 ? -11.293 -11.726 1.701 1.00 90.19 116 CYS A C 1
ATOM 888 O O . CYS A 1 116 ? -10.836 -12.796 2.109 1.00 90.19 116 CYS A O 1
ATOM 890 N N . SER A 1 117 ? -12.563 -11.379 1.861 1.00 88.25 117 SER A N 1
ATOM 891 C CA . SER A 1 117 ? -13.563 -12.208 2.535 1.00 88.25 117 SER A CA 1
ATOM 892 C C . SER A 1 117 ? -14.733 -12.584 1.628 1.00 88.25 117 SER A C 1
ATOM 894 O O . SER A 1 117 ? -15.546 -13.422 2.017 1.00 88.25 117 SER A O 1
ATOM 896 N N . ALA A 1 118 ? -14.819 -11.994 0.432 1.00 87.81 118 ALA A N 1
ATOM 897 C CA . ALA A 1 118 ? -15.884 -12.255 -0.527 1.00 87.81 118 ALA A CA 1
ATOM 898 C C . ALA A 1 118 ? -15.447 -12.007 -1.983 1.00 87.81 118 ALA A C 1
ATOM 900 O O . ALA A 1 118 ? -14.440 -11.352 -2.268 1.00 87.81 118 ALA A O 1
ATOM 901 N N . ASN A 1 119 ? -16.267 -12.493 -2.911 1.00 90.62 119 ASN A N 1
ATOM 902 C CA . ASN A 1 119 ? -16.158 -12.195 -4.336 1.00 90.62 119 ASN A CA 1
ATOM 903 C C . ASN A 1 119 ? -16.493 -10.719 -4.620 1.00 90.62 119 ASN A C 1
ATOM 905 O O . ASN A 1 119 ? -17.287 -10.108 -3.903 1.00 90.62 119 ASN A O 1
ATOM 909 N N . TYR A 1 120 ? -15.947 -10.184 -5.714 1.00 91.25 120 TYR A N 1
ATOM 910 C CA . TYR A 1 120 ? -16.206 -8.831 -6.228 1.00 91.25 120 TYR A CA 1
ATOM 911 C C . TYR A 1 120 ? -15.905 -7.691 -5.252 1.00 91.25 120 TYR A C 1
ATOM 913 O O . TYR A 1 120 ? -16.511 -6.622 -5.323 1.00 91.25 120 TYR A O 1
ATOM 921 N N . GLN A 1 121 ? -14.952 -7.914 -4.357 1.00 91.00 121 GLN A N 1
ATOM 922 C CA . GLN A 1 121 ? -14.493 -6.929 -3.401 1.00 91.00 121 GLN A CA 1
ATOM 923 C C . GLN A 1 121 ? -13.486 -5.979 -4.038 1.00 91.00 121 GLN A C 1
ATOM 925 O O . GLN A 1 121 ? -12.591 -6.392 -4.771 1.00 91.00 121 GLN A O 1
ATOM 930 N N . ARG A 1 122 ? -13.588 -4.691 -3.737 1.00 91.56 122 ARG A N 1
ATOM 931 C CA . ARG A 1 122 ? -12.645 -3.667 -4.184 1.00 91.56 122 ARG A CA 1
ATOM 932 C C . ARG A 1 122 ? -12.090 -2.922 -2.994 1.00 91.56 122 ARG A C 1
ATOM 934 O O . ARG A 1 122 ? -12.797 -2.600 -2.041 1.00 91.56 122 ARG A O 1
ATOM 941 N N . HIS A 1 123 ? -10.811 -2.610 -3.099 1.00 93.06 123 HIS A N 1
ATOM 942 C CA . HIS A 1 123 ? -10.108 -1.792 -2.144 1.00 93.06 123 HIS A CA 1
ATOM 943 C C . HIS A 1 123 ? -9.258 -0.764 -2.875 1.00 93.06 123 HIS A C 1
ATOM 945 O O . HIS A 1 123 ? -8.334 -1.112 -3.611 1.00 93.06 123 HIS A O 1
ATOM 951 N N . ASN A 1 124 ? -9.525 0.504 -2.599 1.00 93.62 124 ASN A N 1
ATOM 952 C CA . ASN A 1 124 ? -8.694 1.624 -2.993 1.00 93.62 124 ASN A CA 1
ATOM 953 C C . ASN A 1 124 ? -8.555 2.563 -1.792 1.00 93.62 124 ASN A C 1
ATOM 955 O O . ASN A 1 124 ? -9.503 3.256 -1.430 1.00 93.62 124 ASN A O 1
ATOM 959 N N . GLU A 1 125 ? -7.389 2.580 -1.153 1.00 93.00 125 GLU A N 1
ATOM 960 C CA . GLU A 1 125 ? -7.142 3.446 0.003 1.00 93.00 125 GLU A CA 1
ATOM 961 C C . GLU A 1 125 ? -5.900 4.310 -0.222 1.00 93.00 125 GLU A C 1
ATOM 963 O O . GLU A 1 125 ? -4.850 3.832 -0.667 1.00 93.00 125 GLU A O 1
ATOM 968 N N . VAL A 1 126 ? -6.051 5.605 0.066 1.00 92.88 126 VAL A N 1
ATOM 969 C CA . VAL A 1 126 ? -5.059 6.650 -0.182 1.00 92.88 126 VAL A CA 1
ATOM 970 C C . VAL A 1 126 ? -4.462 7.100 1.143 1.00 92.88 126 VAL A C 1
ATOM 972 O O . VAL A 1 126 ? -5.180 7.460 2.080 1.00 92.88 126 VAL A O 1
ATOM 975 N N . TYR A 1 127 ? -3.136 7.161 1.189 1.00 91.94 127 TYR A N 1
ATOM 976 C CA . TYR A 1 127 ? -2.387 7.646 2.338 1.00 91.94 127 TYR A CA 1
ATOM 977 C C . TYR A 1 127 ? -1.395 8.730 1.929 1.00 91.94 127 TYR A C 1
ATOM 979 O O . TYR A 1 127 ? -0.809 8.693 0.849 1.00 91.94 127 TYR A O 1
ATOM 987 N N . LEU A 1 128 ? -1.157 9.672 2.835 1.00 91.56 128 LEU A N 1
ATOM 988 C CA . LEU A 1 128 ? 0.044 10.488 2.847 1.00 91.56 128 LEU A CA 1
ATOM 989 C C . LEU A 1 128 ? 1.104 9.728 3.640 1.00 91.56 128 LEU A C 1
ATOM 991 O O . LEU A 1 128 ? 0.941 9.468 4.834 1.00 91.56 128 LEU A O 1
ATOM 995 N N . ALA A 1 129 ? 2.180 9.366 2.963 1.00 88.81 129 ALA A N 1
ATOM 996 C CA . ALA A 1 129 ? 3.316 8.686 3.539 1.00 88.81 129 ALA A CA 1
ATOM 997 C C . ALA A 1 129 ? 4.443 9.708 3.751 1.00 88.81 129 ALA A C 1
ATOM 999 O O . ALA A 1 129 ? 4.893 10.349 2.800 1.00 88.81 129 ALA A O 1
ATOM 1000 N N . VAL A 1 130 ? 4.852 9.904 5.005 1.00 86.31 130 VAL A N 1
ATOM 1001 C CA . VAL A 1 130 ? 5.789 10.963 5.412 1.00 86.31 130 VAL A CA 1
ATOM 1002 C C . VAL A 1 130 ? 6.978 10.354 6.133 1.00 86.31 130 VAL A C 1
ATOM 1004 O O . VAL A 1 130 ? 6.803 9.586 7.083 1.00 86.31 130 VAL A O 1
ATOM 1007 N N . SER A 1 131 ? 8.176 10.736 5.707 1.00 83.31 131 SER A N 1
ATOM 1008 C CA . SER A 1 131 ? 9.429 10.485 6.410 1.00 83.31 131 SER A CA 1
ATOM 1009 C C . SER A 1 131 ? 10.103 11.800 6.816 1.00 83.31 131 SER A C 1
ATOM 1011 O O . SER A 1 131 ? 9.506 12.871 6.710 1.00 83.31 131 SER A O 1
ATOM 1013 N N . ARG A 1 132 ? 11.338 11.746 7.328 1.00 78.62 132 ARG A N 1
ATOM 1014 C CA . ARG A 1 132 ? 12.053 12.941 7.803 1.00 78.62 132 ARG A CA 1
ATOM 1015 C C . ARG A 1 132 ? 12.329 13.945 6.680 1.00 78.62 132 ARG A C 1
ATOM 1017 O O . ARG A 1 132 ? 12.287 15.144 6.936 1.00 78.62 132 ARG A O 1
ATOM 1024 N N . ILE A 1 133 ? 12.630 13.464 5.473 1.00 80.81 133 ILE A N 1
ATOM 1025 C CA . ILE A 1 133 ? 12.984 14.322 4.328 1.00 80.81 133 ILE A CA 1
ATOM 1026 C C . ILE A 1 133 ? 12.097 14.116 3.092 1.00 80.81 133 ILE A C 1
ATOM 1028 O O . ILE A 1 133 ? 12.183 14.907 2.156 1.00 80.81 133 ILE A O 1
ATOM 1032 N N . ASN A 1 134 ? 11.221 13.104 3.076 1.00 85.06 134 ASN A N 1
ATOM 1033 C CA . ASN A 1 134 ? 10.362 12.800 1.930 1.00 85.06 134 ASN A CA 1
ATOM 1034 C C . ASN A 1 134 ? 8.878 12.783 2.310 1.00 85.06 134 ASN A C 1
ATOM 1036 O O . ASN A 1 134 ? 8.496 12.368 3.404 1.00 85.06 134 ASN A O 1
ATOM 1040 N N . ALA A 1 135 ? 8.029 13.169 1.360 1.00 87.81 135 ALA A N 1
ATOM 1041 C CA . ALA A 1 135 ? 6.592 12.960 1.426 1.00 87.81 135 ALA A CA 1
ATOM 1042 C C . ALA A 1 135 ? 6.071 12.448 0.079 1.00 87.81 135 ALA A C 1
ATOM 1044 O O . ALA A 1 135 ? 6.455 12.941 -0.986 1.00 87.81 135 ALA A O 1
ATOM 1045 N N . ALA A 1 136 ? 5.174 11.468 0.127 1.00 89.69 136 ALA A N 1
ATOM 1046 C CA . ALA A 1 136 ? 4.509 10.922 -1.046 1.00 89.69 136 ALA A CA 1
ATOM 1047 C C . ALA A 1 136 ? 3.045 10.615 -0.742 1.00 89.69 136 ALA A C 1
ATOM 1049 O O . ALA A 1 136 ? 2.703 10.149 0.343 1.00 89.69 136 ALA A O 1
ATOM 1050 N N . ILE A 1 137 ? 2.178 10.819 -1.725 1.00 92.25 137 ILE A N 1
ATOM 1051 C CA . ILE A 1 137 ? 0.864 10.187 -1.736 1.00 92.25 137 ILE A CA 1
ATOM 1052 C C . ILE A 1 137 ? 1.073 8.758 -2.220 1.00 92.25 137 ILE A C 1
ATOM 1054 O O . ILE A 1 137 ? 1.637 8.539 -3.290 1.00 92.25 137 ILE A O 1
ATOM 1058 N N . ILE A 1 138 ? 0.617 7.791 -1.437 1.00 92.19 138 ILE A N 1
ATOM 1059 C CA . ILE A 1 138 ? 0.618 6.377 -1.792 1.00 92.19 138 ILE A CA 1
ATOM 1060 C C . ILE A 1 138 ? -0.824 5.896 -1.892 1.00 92.19 138 ILE A C 1
ATOM 1062 O O . ILE A 1 138 ? -1.681 6.279 -1.099 1.00 92.19 138 ILE A O 1
ATOM 1066 N N . THR A 1 139 ? -1.111 5.065 -2.882 1.00 94.25 139 THR A N 1
ATOM 1067 C CA . THR A 1 139 ? -2.425 4.439 -3.029 1.00 94.25 139 THR A CA 1
ATOM 1068 C C . THR A 1 139 ? -2.273 2.938 -3.158 1.00 94.25 139 THR A C 1
ATOM 1070 O O . THR A 1 139 ? -1.583 2.464 -4.063 1.00 94.25 139 THR A O 1
ATOM 1073 N N . PHE A 1 140 ? -2.954 2.201 -2.287 1.00 94.62 140 PHE A N 1
ATOM 1074 C CA . PHE A 1 140 ? -3.006 0.744 -2.320 1.00 94.62 140 PHE A CA 1
ATOM 1075 C C . PHE A 1 140 ? -4.303 0.293 -2.980 1.00 94.62 140 PHE A C 1
ATOM 1077 O O . PHE A 1 140 ? -5.395 0.587 -2.490 1.00 94.62 140 PHE A O 1
ATOM 1084 N N . ASN A 1 141 ? -4.169 -0.421 -4.096 1.00 95.00 141 ASN A N 1
ATOM 1085 C CA . ASN A 1 141 ? -5.290 -0.906 -4.886 1.00 95.00 141 ASN A CA 1
ATOM 1086 C C . ASN A 1 141 ? -5.222 -2.422 -4.996 1.00 95.00 141 ASN A C 1
ATOM 1088 O O . ASN A 1 141 ? -4.227 -2.963 -5.479 1.00 95.00 141 ASN A O 1
ATOM 1092 N N . VAL A 1 142 ? -6.293 -3.089 -4.589 1.00 94.38 142 VAL A N 1
ATOM 1093 C CA . VAL A 1 142 ? -6.507 -4.516 -4.827 1.00 94.38 142 VAL A CA 1
ATOM 1094 C C . VAL A 1 142 ? -7.987 -4.751 -5.092 1.00 94.38 142 VAL A C 1
ATOM 1096 O O . VAL A 1 142 ? -8.840 -3.983 -4.644 1.00 94.38 142 VAL A O 1
ATOM 1099 N N . TYR A 1 143 ? -8.313 -5.809 -5.818 1.00 93.50 143 TYR A N 1
ATOM 1100 C CA . TYR A 1 143 ? -9.698 -6.217 -6.018 1.00 93.50 143 TYR A CA 1
ATOM 1101 C C . TYR A 1 143 ? -9.788 -7.732 -6.135 1.00 93.50 143 TYR A C 1
ATOM 1103 O O . TYR A 1 143 ? -8.789 -8.387 -6.416 1.00 93.50 143 TYR A O 1
ATOM 1111 N N . SER A 1 144 ? -10.965 -8.291 -5.891 1.00 92.31 144 SER A N 1
ATOM 1112 C CA . SER A 1 144 ? -11.285 -9.689 -6.136 1.00 92.31 144 SER A CA 1
ATOM 1113 C C . SER A 1 144 ? -12.279 -9.806 -7.287 1.00 92.31 144 SER A C 1
ATOM 1115 O O . SER A 1 144 ? -13.096 -8.917 -7.535 1.00 92.31 144 SER A O 1
ATOM 1117 N N . GLY A 1 145 ? -12.155 -10.895 -8.042 1.00 87.81 145 GLY A N 1
ATOM 1118 C CA . GLY A 1 145 ? -13.087 -11.254 -9.106 1.00 87.81 145 GLY A CA 1
ATOM 1119 C C . GLY A 1 145 ? -14.134 -12.239 -8.594 1.00 87.81 145 GLY A C 1
ATOM 1120 O O . GLY A 1 145 ? -14.775 -12.021 -7.570 1.00 87.81 145 GLY A O 1
ATOM 1121 N N . ASN A 1 146 ? -14.262 -13.369 -9.286 1.00 87.50 146 ASN A N 1
ATOM 1122 C CA . ASN A 1 146 ? -15.219 -14.431 -8.955 1.00 87.50 146 ASN A CA 1
ATOM 1123 C C . ASN A 1 146 ? -14.725 -15.375 -7.836 1.00 87.50 146 ASN A C 1
ATOM 1125 O O . ASN A 1 146 ? -15.266 -16.468 -7.676 1.00 87.50 146 ASN A O 1
ATOM 1129 N N . SER A 1 147 ? -13.672 -14.999 -7.114 1.00 85.38 147 SER A N 1
ATOM 1130 C CA . SER A 1 147 ? -13.082 -15.777 -6.026 1.00 85.38 147 SER A CA 1
ATOM 1131 C C . SER A 1 147 ? -12.864 -14.898 -4.797 1.00 85.38 147 SER A C 1
ATOM 1133 O O . SER A 1 147 ? -12.714 -13.681 -4.908 1.00 85.38 147 SER A O 1
ATOM 1135 N N . ASN A 1 148 ? -12.764 -15.523 -3.621 1.00 87.25 148 ASN A N 1
ATOM 1136 C CA . ASN A 1 148 ? -12.421 -14.857 -2.357 1.00 87.25 148 ASN A CA 1
ATOM 1137 C C . ASN A 1 148 ? -10.921 -14.509 -2.268 1.00 87.25 148 ASN A C 1
ATOM 1139 O O . ASN A 1 148 ? -10.331 -14.537 -1.192 1.00 87.25 148 ASN A O 1
ATOM 1143 N N . GLN A 1 149 ? -10.296 -14.212 -3.407 1.00 90.44 149 GLN A N 1
ATOM 1144 C CA . GLN A 1 149 ? -8.874 -13.931 -3.555 1.00 90.44 149 GLN A CA 1
ATOM 1145 C C . GLN A 1 149 ? -8.713 -12.560 -4.189 1.00 90.44 149 GLN A C 1
ATOM 1147 O O . GLN A 1 149 ? -9.352 -12.252 -5.197 1.00 90.44 149 GLN A O 1
ATOM 1152 N N . PHE A 1 150 ? -7.847 -11.735 -3.610 1.00 93.00 150 PHE A N 1
ATOM 1153 C CA . PHE A 1 150 ? -7.395 -10.552 -4.314 1.00 93.00 150 PHE A CA 1
ATOM 1154 C C . PHE A 1 150 ? -6.560 -10.959 -5.527 1.00 93.00 150 PHE A C 1
ATOM 1156 O O . PHE A 1 150 ? -5.872 -11.979 -5.535 1.00 93.00 150 PHE A O 1
ATOM 1163 N N . ILE A 1 151 ? -6.617 -10.126 -6.553 1.00 91.69 151 ILE A N 1
ATOM 1164 C CA . ILE A 1 151 ? -5.837 -10.228 -7.776 1.00 91.69 151 ILE A CA 1
ATOM 1165 C C . ILE A 1 151 ? -5.280 -8.850 -8.128 1.00 91.69 151 ILE A C 1
ATOM 1167 O O . ILE A 1 151 ? -5.768 -7.824 -7.651 1.00 91.69 151 ILE A O 1
ATOM 1171 N N . ASP A 1 152 ? -4.232 -8.848 -8.954 1.00 91.50 152 ASP A N 1
ATOM 1172 C CA . ASP A 1 152 ? -3.651 -7.638 -9.554 1.00 91.50 152 ASP A CA 1
ATOM 1173 C C . ASP A 1 152 ? -3.363 -6.501 -8.538 1.00 91.50 152 ASP A C 1
ATOM 1175 O O . ASP A 1 152 ? -3.854 -5.376 -8.689 1.00 91.50 152 ASP A O 1
ATOM 1179 N N . PRO A 1 153 ? -2.586 -6.774 -7.466 1.00 94.81 153 PRO A N 1
ATOM 1180 C CA . PRO A 1 153 ? -2.228 -5.752 -6.493 1.00 94.81 153 PRO A CA 1
ATOM 1181 C C . PRO A 1 153 ? -1.399 -4.630 -7.122 1.00 94.81 153 PRO A C 1
ATOM 1183 O O . PRO A 1 153 ? -0.405 -4.875 -7.811 1.00 94.81 153 PRO A O 1
ATOM 1186 N N . LYS A 1 154 ? -1.763 -3.381 -6.825 1.00 95.31 154 LYS A N 1
ATOM 1187 C CA . LYS A 1 154 ? -1.084 -2.180 -7.323 1.00 95.31 154 LYS A CA 1
ATOM 1188 C C . LYS A 1 154 ? -0.771 -1.208 -6.197 1.00 95.31 154 LYS A C 1
ATOM 1190 O O . LYS A 1 154 ? -1.616 -0.917 -5.349 1.00 95.31 154 LYS A O 1
ATOM 1195 N N . VAL A 1 155 ? 0.429 -0.645 -6.251 1.00 94.25 155 VAL A N 1
ATOM 1196 C CA . VAL A 1 155 ? 0.854 0.467 -5.403 1.00 94.25 155 VAL A CA 1
ATOM 1197 C C . VAL A 1 155 ? 1.206 1.642 -6.297 1.00 94.25 155 VAL A C 1
ATOM 1199 O O . VAL A 1 155 ? 2.092 1.554 -7.140 1.00 94.25 155 VAL A O 1
ATOM 1202 N N . ASN A 1 156 ? 0.507 2.753 -6.120 1.00 92.19 156 ASN A N 1
ATOM 1203 C CA . ASN A 1 156 ? 0.764 3.963 -6.888 1.00 92.19 156 ASN A CA 1
ATOM 1204 C C . ASN A 1 156 ? 1.390 5.018 -5.980 1.00 92.19 156 ASN A C 1
ATOM 1206 O O . ASN A 1 156 ? 0.864 5.268 -4.898 1.00 92.19 156 ASN A O 1
ATOM 1210 N N . TYR A 1 157 ? 2.470 5.652 -6.428 1.00 89.69 157 TYR A N 1
ATOM 1211 C CA . TYR A 1 157 ? 3.128 6.744 -5.713 1.00 89.69 157 TYR A CA 1
ATOM 1212 C C . TYR A 1 157 ? 3.007 8.046 -6.483 1.00 89.69 157 TYR A C 1
ATOM 1214 O O . TYR A 1 157 ? 3.213 8.076 -7.690 1.00 89.69 157 TYR A O 1
ATOM 1222 N N . ARG A 1 158 ? 2.780 9.144 -5.772 1.00 89.38 158 ARG A N 1
ATOM 1223 C CA . ARG A 1 158 ? 3.020 10.500 -6.259 1.00 89.38 158 ARG A CA 1
ATOM 1224 C C . ARG A 1 158 ? 3.869 11.230 -5.236 1.00 89.38 158 ARG A C 1
ATOM 1226 O O . ARG A 1 158 ? 3.397 11.535 -4.142 1.00 89.38 158 ARG A O 1
ATOM 1233 N N . PHE A 1 159 ? 5.119 11.493 -5.583 1.00 86.75 159 PHE A N 1
ATOM 1234 C CA . PHE A 1 159 ? 6.024 12.229 -4.712 1.00 86.75 159 PHE A CA 1
ATOM 1235 C C . PHE A 1 159 ? 5.598 13.695 -4.622 1.00 86.75 159 PHE A C 1
ATOM 1237 O O . PHE A 1 159 ? 5.243 14.311 -5.624 1.00 86.75 159 PHE A O 1
ATOM 1244 N N . LEU A 1 160 ? 5.597 14.232 -3.404 1.00 87.25 160 LEU A N 1
ATOM 1245 C CA . LEU A 1 160 ? 5.293 15.639 -3.135 1.00 87.25 160 LEU A CA 1
ATOM 1246 C C . LEU A 1 160 ? 6.569 16.465 -2.965 1.00 87.25 160 LEU A C 1
ATOM 1248 O O . LEU A 1 160 ? 6.554 17.673 -3.185 1.00 87.25 160 LEU A O 1
ATOM 1252 N N . THR A 1 161 ? 7.672 15.822 -2.580 1.00 80.75 161 THR A N 1
ATOM 1253 C CA . THR A 1 161 ? 8.971 16.479 -2.436 1.00 80.75 161 THR A CA 1
ATOM 1254 C C . THR A 1 161 ? 9.724 16.455 -3.772 1.00 80.75 161 THR A C 1
ATOM 1256 O O . THR A 1 161 ? 9.942 15.370 -4.320 1.00 80.75 161 THR A O 1
ATOM 1259 N N . PRO A 1 162 ? 10.174 17.611 -4.297 1.00 68.50 162 PRO A N 1
ATOM 1260 C CA . PRO A 1 162 ? 11.099 17.649 -5.425 1.00 68.50 162 PRO A CA 1
ATOM 1261 C C . PRO A 1 162 ? 12.379 16.891 -5.051 1.00 68.50 162 PRO A C 1
ATOM 1263 O O . PRO A 1 162 ? 12.955 17.150 -3.997 1.00 68.50 162 PRO A O 1
ATOM 1266 N N . ASN A 1 163 ? 12.826 15.962 -5.899 1.00 67.50 163 ASN A N 1
ATOM 1267 C CA . ASN A 1 163 ? 13.969 15.067 -5.647 1.00 67.50 163 ASN A CA 1
ATOM 1268 C C . ASN A 1 163 ? 13.747 13.980 -4.583 1.00 67.50 163 ASN A C 1
ATOM 1270 O O . ASN A 1 163 ? 14.731 13.449 -4.058 1.00 67.50 163 ASN A O 1
ATOM 1274 N N . ALA A 1 164 ? 12.493 13.631 -4.269 1.00 65.62 164 ALA A N 1
ATOM 1275 C CA . ALA A 1 164 ? 12.224 12.457 -3.448 1.00 65.62 164 ALA A CA 1
ATOM 1276 C C . ALA A 1 164 ? 12.941 11.237 -4.045 1.00 65.62 164 ALA A C 1
ATOM 1278 O O . ALA A 1 164 ? 12.723 10.866 -5.200 1.00 65.62 164 ALA A O 1
ATOM 1279 N N . GLN A 1 165 ? 13.860 10.661 -3.274 1.00 60.56 165 GLN A N 1
ATOM 1280 C CA . GLN A 1 165 ? 14.735 9.603 -3.763 1.00 60.56 165 GLN A CA 1
ATOM 1281 C C . GLN A 1 165 ? 13.947 8.293 -3.960 1.00 60.56 165 GLN A C 1
ATOM 1283 O O . GLN A 1 165 ? 13.048 8.002 -3.159 1.00 60.56 165 GLN A O 1
ATOM 1288 N N . PRO A 1 166 ? 14.346 7.431 -4.921 1.00 62.22 166 PRO A N 1
ATOM 1289 C CA . PRO A 1 166 ? 13.839 6.056 -5.054 1.00 62.22 166 PRO A CA 1
ATOM 1290 C C . PRO A 1 166 ? 13.908 5.250 -3.748 1.00 62.22 166 PRO A C 1
ATOM 1292 O O . PRO A 1 166 ? 13.135 4.326 -3.536 1.00 62.22 166 PRO A O 1
ATOM 1295 N N . ILE A 1 167 ? 14.772 5.669 -2.820 1.00 60.44 167 ILE A N 1
ATOM 1296 C CA . ILE A 1 167 ? 14.956 5.093 -1.486 1.00 60.44 167 ILE A CA 1
ATOM 1297 C C . ILE A 1 167 ? 13.631 4.949 -0.713 1.00 60.44 167 ILE A C 1
ATOM 1299 O O . ILE A 1 167 ? 13.485 4.013 0.071 1.00 60.44 167 ILE A O 1
ATOM 1303 N N . PHE A 1 168 ? 12.653 5.840 -0.918 1.00 68.19 168 PHE A N 1
ATOM 1304 C CA . PHE A 1 168 ? 11.337 5.700 -0.287 1.00 68.19 168 PHE A CA 1
ATOM 1305 C C . PHE A 1 168 ? 10.543 4.511 -0.852 1.00 68.19 168 PHE A C 1
ATOM 1307 O O . PHE A 1 168 ? 9.908 3.765 -0.107 1.00 68.19 168 PHE A O 1
ATOM 1314 N N . TYR A 1 169 ? 10.610 4.324 -2.170 1.00 70.88 169 TYR A N 1
ATOM 1315 C CA . TYR A 1 169 ? 9.999 3.205 -2.881 1.00 70.88 169 TYR A CA 1
ATOM 1316 C C . TYR A 1 169 ? 10.679 1.881 -2.513 1.00 70.88 169 TYR A C 1
ATOM 1318 O O . TYR A 1 169 ? 9.997 0.913 -2.183 1.00 70.88 169 TYR A O 1
ATOM 1326 N N . ASP A 1 170 ? 12.014 1.857 -2.474 1.00 82.25 170 ASP A N 1
ATOM 1327 C CA . ASP A 1 170 ? 12.802 0.634 -2.253 1.00 82.25 170 ASP A CA 1
ATOM 1328 C C . ASP A 1 170 ? 12.609 0.029 -0.854 1.00 82.25 170 ASP A C 1
ATOM 1330 O O . ASP A 1 170 ? 13.054 -1.087 -0.574 1.00 82.25 170 ASP A O 1
ATOM 1334 N N . ARG A 1 171 ? 11.949 0.764 0.048 1.00 85.88 171 ARG A N 1
ATOM 1335 C CA . ARG A 1 171 ? 11.652 0.324 1.412 1.00 85.88 171 ARG A CA 1
ATOM 1336 C C . ARG A 1 171 ? 10.234 -0.199 1.599 1.00 85.88 171 ARG A C 1
ATOM 1338 O O . ARG A 1 171 ? 9.973 -0.784 2.648 1.00 85.88 171 ARG A O 1
ATOM 1345 N N . ILE A 1 172 ? 9.330 -0.011 0.636 1.00 90.06 172 ILE A N 1
ATOM 1346 C CA . ILE A 1 172 ? 7.940 -0.465 0.741 1.00 90.06 172 ILE A CA 1
ATOM 1347 C C . ILE A 1 172 ? 7.707 -1.685 -0.135 1.00 90.06 172 ILE A C 1
ATOM 1349 O O . ILE A 1 172 ? 7.725 -1.644 -1.361 1.00 90.06 172 ILE A O 1
ATOM 1353 N N . PHE A 1 173 ? 7.406 -2.786 0.532 1.00 92.75 173 PHE A N 1
ATOM 1354 C CA . PHE A 1 173 ? 7.158 -4.080 -0.070 1.00 92.75 173 PHE A CA 1
ATOM 1355 C C . PHE A 1 173 ? 5.665 -4.364 0.014 1.00 92.75 173 PHE A C 1
ATOM 1357 O O . PHE A 1 173 ? 5.077 -4.240 1.081 1.00 92.75 173 PHE A O 1
ATOM 1364 N N . ALA A 1 174 ? 5.025 -4.721 -1.088 1.00 94.50 174 ALA A N 1
ATOM 1365 C CA . ALA A 1 174 ? 3.609 -5.029 -1.085 1.00 94.50 174 ALA A CA 1
ATOM 1366 C C . ALA A 1 174 ? 3.283 -6.131 -2.082 1.00 94.50 174 ALA A C 1
ATOM 1368 O O . ALA A 1 174 ? 3.926 -6.280 -3.124 1.00 94.50 174 ALA A O 1
ATOM 1369 N N . GLY A 1 175 ? 2.259 -6.903 -1.760 1.00 95.06 175 GLY A N 1
ATOM 1370 C CA . GLY A 1 175 ? 1.818 -8.002 -2.597 1.00 95.06 175 GLY A CA 1
ATOM 1371 C C . GLY A 1 175 ? 0.851 -8.911 -1.865 1.00 95.06 175 GLY A C 1
ATOM 1372 O O . GLY A 1 175 ? 0.448 -8.642 -0.733 1.00 95.06 175 GLY A O 1
ATOM 1373 N N . LEU A 1 176 ? 0.480 -9.990 -2.540 1.00 94.38 176 LEU A N 1
ATOM 1374 C CA . LEU A 1 176 ? -0.353 -11.041 -1.979 1.00 94.38 176 LEU A CA 1
ATOM 1375 C C . LEU A 1 176 ? 0.531 -12.063 -1.267 1.00 94.38 176 LEU A C 1
ATOM 1377 O O . LEU A 1 176 ? 1.489 -12.575 -1.856 1.00 94.38 176 LEU A O 1
ATOM 1381 N N . ASP A 1 177 ? 0.237 -12.338 -0.000 1.00 89.94 177 ASP A N 1
ATOM 1382 C CA . ASP A 1 177 ? 1.053 -13.224 0.830 1.00 89.94 177 ASP A CA 1
ATOM 1383 C C . ASP A 1 177 ? 1.099 -14.651 0.261 1.00 89.94 177 ASP A C 1
ATOM 1385 O O . ASP A 1 177 ? 0.116 -15.179 -0.249 1.00 89.94 177 ASP A O 1
ATOM 1389 N N . LYS A 1 178 ? 2.260 -15.310 0.377 1.00 73.31 178 LYS A N 1
ATOM 1390 C CA . LYS A 1 178 ? 2.449 -16.691 -0.101 1.00 73.31 178 LYS A CA 1
ATOM 1391 C C . LYS A 1 178 ? 1.677 -17.732 0.722 1.00 73.31 178 LYS A C 1
ATOM 1393 O O . LYS A 1 178 ? 1.334 -18.784 0.199 1.00 73.31 178 LYS A O 1
ATOM 1398 N N . ALA A 1 179 ? 1.430 -17.449 2.002 1.00 57.59 179 ALA A N 1
ATOM 1399 C CA . ALA A 1 179 ? 0.811 -18.383 2.947 1.00 57.59 179 ALA A CA 1
ATOM 1400 C C . ALA A 1 179 ? -0.730 -18.416 2.883 1.00 57.59 179 ALA A C 1
ATOM 1402 O O . ALA A 1 179 ? -1.343 -19.304 3.465 1.00 57.59 179 ALA A O 1
ATOM 1403 N N . ALA A 1 180 ? -1.351 -17.471 2.179 1.00 58.72 180 ALA A N 1
ATOM 1404 C CA . ALA A 1 180 ? -2.785 -17.429 1.931 1.00 58.72 180 ALA A CA 1
ATOM 1405 C C . ALA A 1 180 ? -2.950 -17.136 0.445 1.00 58.72 180 ALA A C 1
ATOM 1407 O O . ALA A 1 180 ? -2.673 -16.012 0.059 1.00 58.72 180 ALA A O 1
ATOM 1408 N N . GLU A 1 181 ? -3.319 -18.133 -0.361 1.00 62.00 181 GLU A N 1
ATOM 1409 C CA . GLU A 1 181 ? -3.354 -18.180 -1.839 1.00 62.00 181 GLU A CA 1
ATOM 1410 C C . GLU A 1 181 ? -3.986 -16.952 -2.555 1.00 62.00 181 GLU A C 1
ATOM 1412 O O . GLU A 1 181 ? -4.953 -17.085 -3.282 1.00 62.00 181 GLU A O 1
ATOM 1417 N N . GLY A 1 182 ? -3.488 -15.729 -2.375 1.00 67.69 182 GLY A N 1
ATOM 1418 C CA . GLY A 1 182 ? -4.100 -14.501 -2.890 1.00 67.69 182 GLY A CA 1
ATOM 1419 C C . GLY A 1 182 ? -5.121 -13.817 -1.970 1.00 67.69 182 GLY A C 1
ATOM 1420 O O . GLY A 1 182 ? -5.550 -12.711 -2.283 1.00 67.69 182 GLY A O 1
ATOM 1421 N N . ASN A 1 183 ? -5.509 -14.395 -0.826 1.00 85.75 183 ASN A N 1
ATOM 1422 C CA . ASN A 1 183 ? -6.555 -13.786 0.019 1.00 85.75 183 ASN A CA 1
ATOM 1423 C C . ASN A 1 183 ? -6.071 -12.532 0.750 1.00 85.75 183 ASN A C 1
ATOM 1425 O O . ASN A 1 183 ? -6.854 -11.612 0.956 1.00 85.75 183 ASN A O 1
ATOM 1429 N N . THR A 1 184 ? -4.806 -12.481 1.168 1.00 92.12 184 THR A N 1
ATOM 1430 C CA . THR A 1 184 ? -4.295 -11.376 1.988 1.00 92.12 184 THR A CA 1
ATOM 1431 C C . THR A 1 184 ? -3.328 -10.513 1.196 1.00 92.12 184 THR A C 1
ATOM 1433 O O . THR A 1 184 ? -2.274 -10.986 0.771 1.00 92.12 184 THR A O 1
ATOM 1436 N N . PHE A 1 185 ? -3.664 -9.233 1.047 1.00 94.06 185 PHE A N 1
ATOM 1437 C CA . PHE A 1 185 ? -2.721 -8.212 0.613 1.00 94.06 185 PHE A CA 1
ATOM 1438 C C . PHE A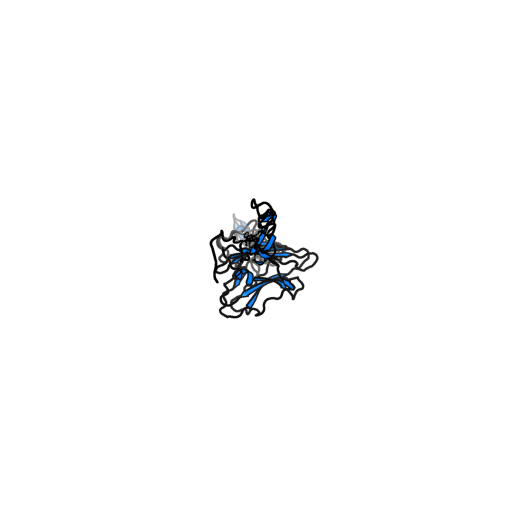 1 185 ? -2.000 -7.647 1.829 1.00 94.06 185 PHE A C 1
ATOM 1440 O O . PHE A 1 185 ? -2.633 -7.246 2.809 1.00 94.06 185 PHE A O 1
ATOM 1447 N N . SER A 1 186 ? -0.678 -7.594 1.748 1.00 93.38 186 SER A N 1
ATOM 1448 C CA . SER A 1 186 ? 0.175 -7.137 2.835 1.00 93.38 186 SER A CA 1
ATOM 1449 C C . SER A 1 186 ? 1.109 -6.047 2.367 1.00 93.38 186 SER A C 1
ATOM 1451 O O . SER A 1 186 ? 1.642 -6.093 1.260 1.00 93.38 186 SER A O 1
ATOM 1453 N N . VAL A 1 187 ? 1.345 -5.101 3.264 1.00 92.81 187 VAL A N 1
ATOM 1454 C CA . VAL A 1 187 ? 2.317 -4.029 3.123 1.00 92.81 187 VAL A CA 1
ATOM 1455 C C . VAL A 1 187 ? 3.399 -4.252 4.165 1.00 92.81 187 VAL A C 1
ATOM 1457 O O . VAL A 1 187 ? 3.127 -4.544 5.331 1.00 92.81 187 VAL A O 1
ATOM 1460 N N . TRP A 1 188 ? 4.637 -4.110 3.732 1.00 91.25 188 TRP A N 1
ATOM 1461 C CA . TRP A 1 188 ? 5.839 -4.375 4.488 1.00 91.25 188 TRP A CA 1
ATOM 1462 C C . TRP A 1 188 ? 6.805 -3.198 4.361 1.00 91.25 188 TRP A C 1
ATOM 1464 O O . TRP A 1 188 ? 6.899 -2.573 3.305 1.00 91.25 188 TRP A O 1
ATOM 1474 N N . TYR A 1 189 ? 7.532 -2.903 5.434 1.00 89.00 189 TYR A N 1
ATOM 1475 C CA . TYR A 1 189 ? 8.560 -1.867 5.472 1.00 89.00 189 TYR A CA 1
ATOM 1476 C C . TYR A 1 189 ? 9.925 -2.482 5.755 1.00 89.00 189 TYR A C 1
ATOM 1478 O O . TYR A 1 189 ? 10.054 -3.287 6.677 1.00 89.00 189 TYR A O 1
ATOM 1486 N N . LYS A 1 190 ? 10.934 -2.073 4.988 1.00 88.38 190 LYS A N 1
ATOM 14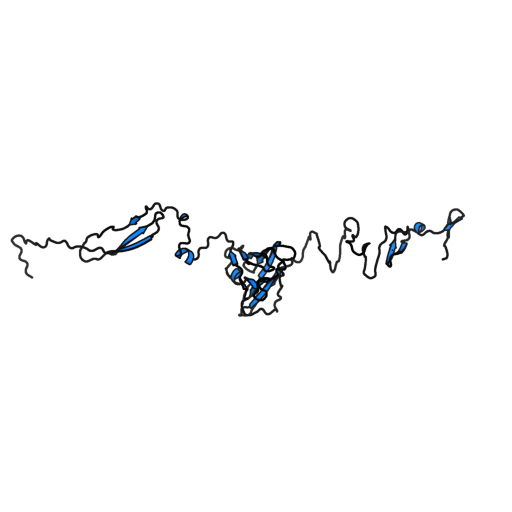87 C CA . LYS A 1 190 ? 12.342 -2.363 5.250 1.00 88.38 190 LYS A CA 1
ATOM 1488 C C . LYS A 1 190 ? 12.948 -1.245 6.094 1.00 88.38 190 LYS A C 1
ATOM 1490 O O . LYS A 1 190 ? 13.077 -0.112 5.630 1.00 88.38 190 LYS A O 1
ATOM 1495 N N . SER A 1 191 ? 13.362 -1.588 7.307 1.00 82.25 191 SER A N 1
ATOM 1496 C CA . SER A 1 191 ? 14.216 -0.749 8.143 1.00 82.25 191 SER A CA 1
ATOM 1497 C C . SER A 1 191 ? 15.667 -1.204 8.007 1.00 82.25 191 SER A C 1
ATOM 1499 O O . SER A 1 191 ? 15.958 -2.396 7.994 1.00 82.25 191 SER A O 1
ATOM 1501 N N . SER A 1 192 ? 16.567 -0.236 7.925 1.00 79.81 192 SER A N 1
ATOM 1502 C CA . SER A 1 192 ? 18.017 -0.415 7.814 1.00 79.81 192 SER A CA 1
ATOM 1503 C C . SER A 1 192 ? 18.697 0.549 8.783 1.00 79.81 192 SER A C 1
ATOM 1505 O O . SER A 1 192 ? 18.034 1.411 9.370 1.00 79.81 192 SER A O 1
ATOM 1507 N N . GLN A 1 193 ? 20.019 0.462 8.932 1.00 78.12 193 GLN A N 1
ATOM 1508 C CA . GLN A 1 193 ? 20.752 1.478 9.684 1.00 78.12 193 GLN A CA 1
ATOM 1509 C C . GLN A 1 193 ? 20.475 2.869 9.112 1.00 78.12 193 GLN A C 1
ATOM 1511 O O . GLN A 1 193 ? 20.535 3.071 7.898 1.00 78.12 193 GLN A O 1
ATOM 1516 N N . TRP A 1 194 ? 20.129 3.807 9.993 1.00 73.44 194 TRP A N 1
ATOM 1517 C CA . TRP A 1 194 ? 19.776 5.178 9.619 1.00 73.44 194 TRP A CA 1
ATOM 1518 C C . TRP A 1 194 ? 18.584 5.274 8.652 1.00 73.44 194 TRP A C 1
ATOM 1520 O O . TRP A 1 194 ? 18.419 6.258 7.927 1.00 73.44 194 TRP A O 1
ATOM 1530 N N . SER A 1 195 ? 17.719 4.250 8.617 1.00 70.12 195 SER A N 1
ATOM 1531 C CA . SER A 1 195 ? 16.454 4.354 7.898 1.00 70.12 195 SER A CA 1
ATOM 1532 C C . SER A 1 195 ? 15.544 5.340 8.620 1.00 70.12 195 SER A C 1
ATOM 1534 O O . SER A 1 195 ? 15.213 5.131 9.786 1.00 70.12 195 SER A O 1
ATOM 1536 N N . GLU A 1 196 ? 15.118 6.380 7.912 1.00 75.06 196 GLU A N 1
ATOM 1537 C CA . GLU A 1 196 ? 14.181 7.383 8.411 1.00 75.06 196 GLU A CA 1
ATOM 1538 C C . GLU A 1 196 ? 12.916 6.771 9.017 1.00 75.06 196 GLU A C 1
ATOM 1540 O O . GLU A 1 196 ? 12.403 5.748 8.549 1.00 75.06 196 GLU A O 1
ATOM 1545 N N . SER A 1 197 ? 12.374 7.463 10.019 1.00 78.31 197 SER A N 1
ATOM 1546 C CA . SER A 1 197 ? 11.043 7.174 10.530 1.00 78.31 197 SER A CA 1
ATOM 1547 C C . SER A 1 197 ? 9.999 7.323 9.427 1.00 78.31 197 SER A C 1
ATOM 1549 O O . SER A 1 197 ? 10.074 8.259 8.631 1.00 78.31 197 SER A O 1
ATOM 1551 N N . LEU A 1 198 ? 9.006 6.435 9.404 1.00 81.56 198 LEU A N 1
ATOM 1552 C CA . LEU A 1 198 ? 7.931 6.441 8.413 1.00 81.56 198 LEU A CA 1
ATOM 1553 C C . LEU A 1 198 ? 6.565 6.528 9.095 1.00 81.56 198 LEU A C 1
ATOM 1555 O O . LEU A 1 198 ? 6.286 5.789 10.041 1.00 81.56 198 LEU A O 1
ATOM 1559 N N . ASN A 1 199 ? 5.706 7.405 8.578 1.00 85.44 199 ASN A N 1
ATOM 1560 C CA . ASN A 1 199 ? 4.316 7.542 8.991 1.00 85.44 199 ASN A CA 1
ATOM 1561 C C . ASN A 1 199 ? 3.369 7.393 7.801 1.00 85.44 199 ASN A C 1
ATOM 1563 O O . ASN A 1 199 ? 3.603 7.999 6.759 1.00 85.44 199 ASN A O 1
ATOM 1567 N N . PHE A 1 200 ? 2.261 6.674 7.997 1.00 85.56 200 PHE A N 1
ATOM 1568 C CA . PHE A 1 200 ? 1.116 6.687 7.081 1.00 85.56 200 PHE A CA 1
ATOM 1569 C C . PHE A 1 200 ? -0.057 7.431 7.717 1.00 85.56 200 PHE A C 1
ATOM 1571 O O . PHE A 1 200 ? -0.479 7.130 8.841 1.00 85.56 200 PHE A O 1
ATOM 1578 N N . ILE A 1 201 ? -0.588 8.401 6.978 1.00 87.12 201 ILE A N 1
ATOM 1579 C CA . ILE A 1 201 ? -1.744 9.209 7.358 1.00 87.12 201 ILE A CA 1
ATOM 1580 C C . ILE A 1 201 ? -2.849 8.936 6.334 1.00 87.12 201 ILE A C 1
ATOM 1582 O O . ILE A 1 201 ? -2.638 9.198 5.151 1.00 87.12 201 ILE A O 1
ATOM 1586 N N . PRO A 1 202 ? -4.006 8.395 6.741 1.00 87.56 202 PRO A N 1
ATOM 1587 C CA . PRO A 1 202 ? -5.086 8.099 5.810 1.00 87.56 202 PRO A CA 1
ATOM 1588 C C . PRO A 1 202 ? -5.677 9.411 5.286 1.00 87.56 202 PRO A C 1
ATOM 1590 O O . PRO A 1 202 ? -5.994 10.301 6.073 1.00 87.56 202 PRO A O 1
ATOM 1593 N N . LEU A 1 203 ? -5.814 9.532 3.965 1.00 89.00 203 LEU A N 1
ATOM 1594 C CA . LEU A 1 203 ? -6.416 10.700 3.308 1.00 89.00 203 LEU A CA 1
ATOM 1595 C C . LEU A 1 203 ? -7.836 10.425 2.811 1.00 89.00 203 LEU A C 1
ATOM 1597 O O . LEU A 1 203 ? -8.626 11.351 2.656 1.00 89.00 203 LEU A O 1
ATOM 1601 N N . GLY A 1 204 ? -8.158 9.161 2.546 1.00 86.88 204 GLY A N 1
ATOM 1602 C CA . GLY A 1 204 ? -9.460 8.760 2.038 1.00 86.88 204 GLY A CA 1
ATOM 1603 C C . GLY A 1 204 ? -9.448 7.325 1.539 1.00 86.88 204 GLY A C 1
ATOM 1604 O O . GLY A 1 204 ? -8.387 6.740 1.314 1.00 86.88 204 GLY A O 1
ATOM 1605 N N . ALA A 1 205 ? -10.637 6.758 1.371 1.00 89.06 205 ALA A N 1
ATOM 1606 C CA . ALA A 1 205 ? -10.790 5.392 0.911 1.00 89.06 205 ALA A CA 1
ATOM 1607 C C . ALA A 1 205 ? -12.061 5.211 0.080 1.00 89.06 205 ALA A C 1
ATOM 1609 O O . ALA A 1 205 ? -13.075 5.868 0.315 1.00 89.06 205 ALA A O 1
ATOM 1610 N N . ASN A 1 206 ? -11.998 4.284 -0.865 1.00 90.31 206 ASN A N 1
ATOM 1611 C CA . ASN A 1 206 ? -13.121 3.726 -1.592 1.00 90.31 206 ASN A CA 1
ATOM 1612 C C . ASN A 1 206 ? -12.959 2.201 -1.565 1.00 90.31 206 ASN A C 1
ATOM 1614 O O . ASN A 1 206 ? -12.179 1.629 -2.325 1.00 90.31 206 ASN A O 1
ATOM 1618 N N . TYR A 1 207 ? -13.636 1.557 -0.622 1.00 88.50 207 TYR A N 1
ATOM 1619 C CA . TYR A 1 207 ? -13.603 0.110 -0.453 1.00 88.50 207 TYR A CA 1
ATOM 1620 C C . TYR A 1 207 ? -14.979 -0.415 -0.052 1.00 88.50 207 TYR A C 1
ATOM 1622 O O . TYR A 1 207 ? -15.795 0.329 0.500 1.00 88.50 207 TYR A O 1
ATOM 1630 N N . ASP A 1 208 ? -15.232 -1.698 -0.307 1.00 87.25 208 ASP A N 1
ATOM 1631 C CA . ASP A 1 208 ? -16.432 -2.364 0.205 1.00 87.25 208 ASP A CA 1
ATOM 1632 C C . ASP A 1 208 ? -16.345 -2.540 1.731 1.00 87.25 208 ASP A C 1
ATOM 1634 O O . ASP A 1 208 ? -15.256 -2.613 2.307 1.00 87.25 208 ASP A O 1
ATOM 1638 N N . GLN A 1 209 ? -17.492 -2.564 2.418 1.00 79.00 209 GLN A N 1
ATOM 1639 C CA . GLN A 1 209 ? -17.523 -2.491 3.883 1.00 79.00 209 GLN A CA 1
ATOM 1640 C C . GLN A 1 209 ? -16.624 -3.537 4.561 1.00 79.00 209 GLN A C 1
ATOM 1642 O O . GLN A 1 209 ? -16.669 -4.723 4.245 1.00 79.00 209 GLN A O 1
ATOM 1647 N N . GLY A 1 210 ? -15.826 -3.083 5.533 1.00 73.69 210 GLY A N 1
ATOM 1648 C CA . GLY A 1 210 ? -14.926 -3.937 6.314 1.00 73.69 210 GLY A CA 1
ATOM 1649 C C . GLY A 1 210 ? -13.552 -4.187 5.685 1.00 73.69 210 GLY A C 1
ATOM 1650 O O . GLY A 1 210 ? -12.682 -4.736 6.356 1.00 73.69 210 GLY A O 1
ATOM 1651 N N . LEU A 1 211 ? -13.304 -3.737 4.452 1.00 83.94 211 LEU A N 1
ATOM 1652 C CA . LEU A 1 211 ? -12.009 -3.866 3.781 1.00 83.94 211 LEU A CA 1
ATOM 1653 C C . LEU A 1 211 ? -11.135 -2.638 4.019 1.00 83.94 211 LEU A C 1
ATOM 1655 O O . LEU A 1 211 ? -10.811 -1.913 3.092 1.00 83.94 211 LEU A O 1
ATOM 1659 N N . LYS A 1 212 ? -10.752 -2.382 5.266 1.00 84.06 212 LYS A N 1
ATOM 1660 C CA . LYS A 1 212 ? -9.782 -1.327 5.584 1.00 84.06 212 LYS A CA 1
ATOM 1661 C C . LYS A 1 212 ? -8.423 -1.942 5.876 1.00 84.06 212 LYS A C 1
ATOM 1663 O O . LYS A 1 212 ? -8.375 -2.936 6.607 1.00 84.06 212 LYS A O 1
ATOM 1668 N N . ILE A 1 213 ? -7.328 -1.322 5.417 1.00 86.12 213 ILE A N 1
ATOM 1669 C CA . ILE A 1 213 ? -5.991 -1.752 5.854 1.00 86.12 213 ILE A CA 1
ATOM 1670 C C . ILE A 1 213 ? -5.886 -1.675 7.371 1.00 86.12 213 ILE A C 1
ATOM 1672 O O . ILE A 1 213 ? -5.979 -0.613 7.992 1.00 86.12 213 ILE A O 1
ATOM 1676 N N . SER A 1 214 ? -5.687 -2.850 7.962 1.00 87.62 214 SER A N 1
ATOM 1677 C CA . SER A 1 214 ? -5.361 -2.994 9.367 1.00 87.62 214 SER A CA 1
ATOM 1678 C C . SER A 1 214 ? -3.873 -2.737 9.511 1.00 87.62 214 SER A C 1
ATOM 1680 O O . SER A 1 214 ? -3.052 -3.565 9.114 1.00 87.62 214 SER A O 1
ATOM 1682 N N . TRP A 1 215 ? -3.540 -1.554 10.017 1.00 85.06 215 TRP A N 1
ATOM 1683 C CA . TRP A 1 215 ? -2.164 -1.151 10.262 1.00 85.06 215 TRP A CA 1
ATOM 1684 C C . TRP A 1 215 ? -1.688 -1.643 11.617 1.00 85.06 215 TRP A C 1
ATOM 1686 O O . TRP A 1 215 ? -2.377 -1.491 12.628 1.00 85.06 215 TRP A O 1
ATOM 1696 N N . THR A 1 216 ? -0.478 -2.182 11.634 1.00 76.00 216 THR A N 1
ATOM 1697 C CA . THR A 1 216 ? 0.196 -2.582 12.862 1.00 76.00 216 THR A CA 1
ATOM 1698 C C . THR A 1 216 ? 1.142 -1.464 13.279 1.00 76.00 216 THR A C 1
ATOM 1700 O O . THR A 1 216 ? 2.106 -1.149 12.581 1.00 76.00 216 THR A O 1
ATOM 1703 N N . SER A 1 217 ? 0.891 -0.857 14.439 1.00 65.50 217 SER A N 1
ATOM 1704 C CA . SER A 1 217 ? 1.853 0.054 15.059 1.00 65.50 217 SER A CA 1
ATOM 1705 C C . SER A 1 217 ? 2.990 -0.753 15.686 1.00 65.50 217 SER A C 1
ATOM 1707 O O . SER A 1 217 ? 2.746 -1.546 16.597 1.00 65.50 217 SER A O 1
ATOM 1709 N N . TYR A 1 218 ? 4.228 -0.537 15.245 1.00 64.06 218 TYR A N 1
ATOM 1710 C CA . TYR A 1 218 ? 5.399 -1.194 15.824 1.00 64.06 218 TYR A CA 1
ATOM 1711 C C . TYR A 1 218 ? 6.148 -0.244 16.757 1.00 64.06 218 TYR A C 1
ATOM 1713 O O . TYR A 1 218 ? 6.758 0.725 16.311 1.00 64.06 218 TYR A O 1
ATOM 1721 N N . ALA A 1 219 ? 6.143 -0.554 18.056 1.00 55.44 219 ALA A N 1
ATOM 1722 C CA . ALA A 1 219 ? 7.061 0.062 19.011 1.00 55.44 219 ALA A CA 1
ATOM 1723 C C . ALA A 1 219 ? 8.513 -0.388 18.743 1.00 55.44 219 ALA A C 1
ATOM 1725 O O . ALA A 1 219 ? 8.755 -1.389 18.062 1.00 55.44 219 ALA A O 1
ATOM 1726 N N . ASN A 1 220 ? 9.484 0.331 19.313 1.00 55.22 220 ASN A N 1
ATOM 1727 C CA . ASN A 1 220 ? 10.921 0.179 19.044 1.00 55.22 220 ASN A CA 1
ATOM 1728 C C . ASN A 1 220 ? 11.487 -1.245 19.217 1.00 55.22 220 ASN A C 1
ATOM 1730 O O . ASN A 1 220 ? 12.498 -1.558 18.589 1.00 55.22 220 ASN A O 1
ATOM 1734 N N . ASN A 1 221 ? 10.801 -2.112 19.972 1.00 56.84 221 ASN A N 1
ATOM 1735 C CA . ASN A 1 221 ? 11.314 -3.395 20.466 1.00 56.84 221 ASN A CA 1
ATOM 1736 C C . ASN A 1 221 ? 10.789 -4.648 19.741 1.00 56.84 221 ASN A C 1
ATOM 1738 O O . ASN A 1 221 ? 11.058 -5.757 20.195 1.00 56.84 221 ASN A O 1
ATOM 1742 N N . VAL A 1 222 ? 10.023 -4.517 18.655 1.00 63.97 222 VAL A N 1
ATOM 1743 C CA . VAL A 1 222 ? 9.625 -5.695 17.867 1.00 63.97 222 VAL A CA 1
ATOM 1744 C C . VAL A 1 222 ? 10.748 -6.046 16.895 1.00 63.97 222 VAL A C 1
ATOM 1746 O O . VAL A 1 222 ? 11.208 -5.177 16.160 1.00 63.97 222 VAL A O 1
ATOM 1749 N N . THR A 1 223 ? 11.193 -7.302 16.897 1.00 69.81 223 THR A N 1
ATOM 1750 C CA . THR A 1 223 ? 12.186 -7.814 15.943 1.00 69.81 223 THR A CA 1
ATOM 1751 C C . THR A 1 223 ? 11.498 -8.138 14.620 1.00 69.81 223 THR A C 1
ATOM 1753 O O . THR A 1 223 ? 10.539 -8.910 14.586 1.00 69.81 223 THR A O 1
ATOM 1756 N N . GLY A 1 224 ? 11.961 -7.518 13.534 1.00 77.88 224 GLY A N 1
ATOM 1757 C CA . GLY A 1 224 ? 11.516 -7.840 12.180 1.00 77.88 224 GLY A CA 1
ATOM 1758 C C . GLY A 1 224 ? 12.167 -9.123 11.672 1.00 77.88 224 GLY A C 1
ATOM 1759 O O . GLY A 1 224 ? 13.084 -9.668 12.282 1.00 77.88 224 GLY A O 1
ATOM 1760 N N . GLN A 1 225 ? 11.719 -9.611 10.523 1.00 87.94 225 GLN A N 1
ATOM 1761 C CA . GLN A 1 225 ? 12.411 -10.710 9.849 1.00 87.94 225 GLN A CA 1
ATOM 1762 C C . GLN A 1 225 ? 13.641 -10.174 9.104 1.00 87.94 225 GLN A C 1
ATOM 1764 O O . GLN A 1 225 ? 13.617 -9.067 8.573 1.00 87.94 225 GLN A O 1
ATOM 1769 N N . THR A 1 226 ? 14.714 -10.958 9.035 1.00 88.69 226 THR A N 1
ATOM 1770 C CA . THR A 1 226 ? 15.980 -10.564 8.383 1.00 88.69 226 THR A CA 1
ATOM 1771 C C . THR A 1 226 ? 15.969 -10.766 6.866 1.00 88.69 226 THR A C 1
ATOM 1773 O O . THR A 1 226 ? 16.831 -10.252 6.158 1.00 88.69 226 THR A O 1
ATOM 1776 N N . ALA A 1 227 ? 14.981 -11.500 6.351 1.00 90.50 227 ALA A N 1
ATOM 1777 C CA . ALA A 1 227 ? 14.788 -11.736 4.928 1.00 90.50 227 ALA A CA 1
ATOM 1778 C C . ALA A 1 227 ? 13.619 -10.908 4.378 1.00 90.50 227 ALA A C 1
ATOM 1780 O O . ALA A 1 227 ? 12.596 -10.718 5.044 1.00 90.50 227 ALA A O 1
ATOM 1781 N N . ALA A 1 228 ? 13.753 -10.459 3.130 1.00 90.31 228 ALA A N 1
ATOM 1782 C CA . ALA A 1 228 ? 12.684 -9.756 2.432 1.00 90.31 228 ALA A CA 1
ATOM 1783 C C . ALA A 1 228 ? 11.411 -10.625 2.343 1.00 90.31 228 ALA A C 1
ATOM 1785 O O . ALA A 1 228 ? 11.507 -11.848 2.184 1.00 90.31 228 ALA A O 1
ATOM 1786 N N . PRO A 1 229 ? 10.209 -10.024 2.428 1.00 90.94 229 PRO A N 1
ATOM 1787 C CA . PRO A 1 229 ? 8.966 -10.772 2.310 1.00 90.94 229 PRO A CA 1
ATOM 1788 C C . PRO A 1 229 ? 8.852 -11.419 0.925 1.00 90.94 229 PRO A C 1
ATOM 1790 O O . PRO A 1 229 ? 9.168 -10.813 -0.101 1.00 90.94 229 PRO A O 1
ATOM 1793 N N . THR A 1 230 ? 8.379 -12.665 0.897 1.00 92.06 230 THR A N 1
ATOM 1794 C CA . THR A 1 230 ? 8.075 -13.378 -0.348 1.00 92.06 230 THR A CA 1
ATOM 1795 C C . THR A 1 230 ? 6.571 -13.354 -0.589 1.00 92.06 230 THR A C 1
ATOM 1797 O O . THR A 1 230 ? 5.799 -13.837 0.239 1.00 92.06 230 THR A O 1
ATOM 1800 N N . PHE A 1 231 ? 6.163 -12.831 -1.742 1.00 92.12 231 PHE A N 1
ATOM 1801 C CA . PHE A 1 231 ? 4.763 -12.749 -2.159 1.00 92.12 231 PHE A CA 1
ATOM 1802 C C . PHE A 1 231 ? 4.445 -13.825 -3.202 1.00 92.12 231 PHE A C 1
ATOM 1804 O O . PHE A 1 231 ? 5.296 -14.132 -4.038 1.00 92.12 231 PHE A O 1
ATOM 1811 N N . ALA A 1 232 ? 3.225 -14.370 -3.176 1.00 92.06 232 ALA A N 1
ATOM 1812 C CA . ALA A 1 232 ? 2.700 -15.187 -4.273 1.00 92.06 232 ALA A CA 1
ATOM 1813 C C . ALA A 1 232 ? 2.554 -14.344 -5.545 1.00 92.06 232 ALA A C 1
ATOM 1815 O O . ALA A 1 232 ? 2.953 -14.762 -6.628 1.00 92.06 232 ALA A O 1
ATOM 1816 N N . VAL A 1 233 ? 2.045 -13.121 -5.383 1.00 93.25 233 VAL A N 1
ATOM 1817 C CA . VAL A 1 233 ? 1.954 -12.117 -6.444 1.00 93.25 233 VAL A CA 1
ATOM 1818 C C . VAL A 1 233 ? 2.494 -10.805 -5.894 1.00 93.25 233 VAL A C 1
ATOM 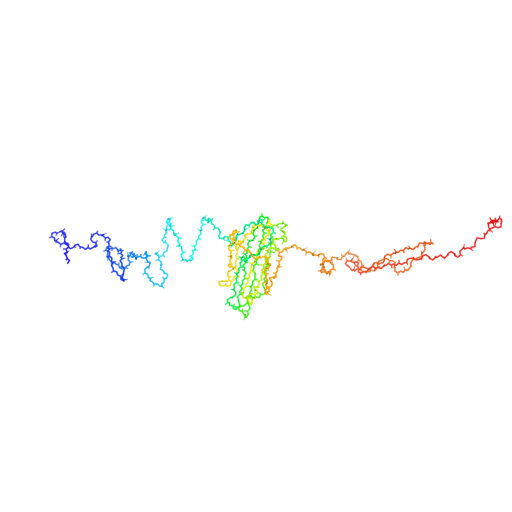1820 O O . VAL A 1 233 ? 1.947 -10.255 -4.939 1.00 93.25 233 VAL A O 1
ATOM 1823 N N . LYS A 1 234 ? 3.587 -10.302 -6.471 1.00 92.69 234 LYS A N 1
ATOM 1824 C CA . LYS A 1 234 ? 4.140 -8.989 -6.106 1.00 92.69 234 LYS A CA 1
ATOM 1825 C C . LYS A 1 234 ? 3.225 -7.884 -6.625 1.00 92.69 234 LYS A C 1
ATOM 1827 O O . LYS A 1 234 ? 2.682 -8.009 -7.722 1.00 92.69 234 LYS A O 1
ATOM 1832 N N . ALA A 1 235 ? 3.081 -6.804 -5.861 1.00 94.19 235 ALA A N 1
ATOM 1833 C CA . ALA A 1 235 ? 2.391 -5.629 -6.362 1.00 94.19 235 ALA A CA 1
ATOM 1834 C C . ALA A 1 235 ? 3.149 -5.009 -7.533 1.00 94.19 235 ALA A C 1
ATOM 1836 O O . ALA A 1 235 ? 4.379 -4.947 -7.537 1.00 94.19 235 ALA A O 1
ATOM 1837 N N . SER A 1 236 ? 2.397 -4.530 -8.517 1.00 93.38 236 SER A N 1
ATOM 1838 C CA . SER A 1 236 ? 2.941 -3.630 -9.525 1.00 93.38 236 SER A CA 1
ATOM 1839 C C . SER A 1 236 ? 3.036 -2.240 -8.922 1.00 93.38 236 SER A C 1
ATOM 1841 O O . SER A 1 236 ? 2.067 -1.744 -8.342 1.00 93.38 236 SER A O 1
ATOM 1843 N N . TYR A 1 237 ? 4.198 -1.613 -9.054 1.00 90.81 237 TYR A N 1
ATOM 1844 C CA . TYR A 1 237 ? 4.421 -0.297 -8.495 1.00 90.81 237 TYR A CA 1
ATOM 1845 C C . TYR A 1 237 ? 4.551 0.743 -9.596 1.00 90.81 237 TYR A C 1
ATOM 1847 O O . TYR A 1 237 ? 5.414 0.636 -10.467 1.00 90.81 237 TYR A O 1
ATOM 1855 N N . ASN A 1 238 ? 3.713 1.770 -9.527 1.00 88.25 238 ASN A N 1
ATOM 1856 C CA . ASN A 1 238 ? 3.674 2.825 -10.524 1.00 88.25 238 ASN A CA 1
ATOM 1857 C C . ASN A 1 238 ? 4.038 4.155 -9.876 1.00 88.25 238 ASN A C 1
ATOM 1859 O O . ASN A 1 238 ? 3.448 4.555 -8.871 1.00 88.25 238 ASN A O 1
ATOM 1863 N N . ILE A 1 239 ? 4.982 4.865 -10.482 1.00 86.19 239 ILE A N 1
ATOM 1864 C CA . ILE A 1 239 ? 5.272 6.250 -10.128 1.00 86.19 239 ILE A CA 1
ATOM 1865 C C . ILE A 1 239 ? 4.385 7.126 -11.015 1.00 86.19 239 ILE A C 1
ATOM 1867 O O . ILE A 1 239 ? 4.581 7.213 -12.223 1.00 86.19 239 ILE A O 1
ATOM 1871 N N . LEU A 1 240 ? 3.379 7.751 -10.407 1.00 80.12 240 LEU A N 1
ATOM 1872 C CA . LEU A 1 240 ? 2.480 8.725 -11.023 1.00 80.12 240 LEU A CA 1
ATOM 1873 C C . LEU A 1 240 ? 3.130 10.112 -10.999 1.00 80.12 240 LEU A C 1
ATOM 1875 O O . LEU A 1 240 ? 2.606 11.049 -10.383 1.00 80.12 240 LEU A O 1
ATOM 1879 N N . ASP A 1 241 ? 4.294 10.215 -11.628 1.00 68.75 241 ASP A N 1
ATOM 1880 C CA . ASP A 1 241 ? 4.930 11.491 -11.922 1.00 68.75 241 ASP A CA 1
ATOM 1881 C C . ASP A 1 241 ? 4.538 11.932 -13.341 1.00 68.75 241 ASP A C 1
ATOM 1883 O O . ASP A 1 241 ? 4.406 11.113 -14.249 1.00 68.75 241 ASP A O 1
ATOM 1887 N N . ASN A 1 242 ? 4.341 13.235 -13.528 1.00 54.81 242 ASN A N 1
ATOM 1888 C CA . ASN A 1 242 ? 4.239 13.837 -14.856 1.00 54.81 242 ASN A CA 1
ATOM 1889 C C . ASN A 1 242 ? 5.624 13.978 -15.521 1.00 54.81 242 ASN A C 1
ATOM 1891 O O . ASN A 1 242 ? 5.712 14.423 -16.666 1.00 54.81 242 ASN A O 1
ATOM 1895 N N . ALA A 1 243 ? 6.713 13.632 -14.826 1.00 54.66 243 ALA A N 1
ATOM 1896 C CA . ALA A 1 243 ? 8.052 13.645 -15.389 1.00 54.66 243 ALA A CA 1
ATOM 1897 C C . ALA A 1 243 ? 8.261 12.488 -16.379 1.00 54.66 243 ALA A C 1
ATOM 1899 O O . ALA A 1 243 ? 8.246 11.307 -16.031 1.00 54.66 243 ALA A O 1
ATOM 1900 N N . HIS A 1 244 ? 8.521 12.851 -17.635 1.00 56.69 244 HIS A N 1
ATOM 1901 C CA . HIS A 1 244 ? 8.979 11.954 -18.692 1.00 56.69 244 HIS A CA 1
ATOM 1902 C C . HIS A 1 244 ? 10.387 11.419 -18.380 1.00 56.69 244 HIS A C 1
ATOM 1904 O O . HIS A 1 244 ? 11.382 11.916 -18.904 1.00 56.69 244 HIS A O 1
ATOM 1910 N N . SER A 1 245 ? 10.483 10.417 -17.509 1.00 60.06 245 SER A N 1
ATOM 1911 C CA . SER A 1 245 ? 11.744 9.734 -17.232 1.00 60.06 245 SER A CA 1
ATOM 1912 C C . SER A 1 245 ? 11.958 8.629 -18.265 1.00 60.06 245 SER A C 1
ATOM 1914 O O . SER A 1 245 ? 11.179 7.679 -18.342 1.00 60.06 245 SER A O 1
ATOM 1916 N N . HIS A 1 246 ? 12.995 8.772 -19.088 1.00 64.88 246 HIS A N 1
ATOM 1917 C CA . HIS A 1 246 ? 13.423 7.754 -20.041 1.00 64.88 246 HIS A CA 1
ATOM 1918 C C . HIS A 1 246 ? 14.745 7.160 -19.548 1.00 64.88 246 HIS A C 1
ATOM 1920 O O . HIS A 1 246 ? 15.766 7.845 -19.524 1.00 64.88 246 HIS A O 1
ATOM 1926 N N . SER A 1 247 ? 14.733 5.893 -19.135 1.00 61.47 247 SER A N 1
ATOM 1927 C CA . SER A 1 247 ? 15.955 5.144 -18.828 1.00 61.47 247 SER A CA 1
ATOM 1928 C C . SER A 1 247 ? 16.839 5.060 -20.071 1.00 61.47 247 SER A C 1
ATOM 1930 O O . SER A 1 247 ? 16.328 4.981 -21.189 1.00 61.47 247 SER A O 1
ATOM 1932 N N . ALA A 1 248 ? 18.162 5.012 -19.893 1.00 62.56 248 ALA A N 1
ATOM 1933 C CA . ALA A 1 248 ? 19.112 4.874 -20.997 1.00 62.56 248 ALA A CA 1
ATOM 1934 C C . ALA A 1 248 ? 18.761 3.694 -21.926 1.00 62.56 248 ALA A C 1
ATOM 1936 O O . ALA A 1 248 ? 18.877 3.825 -23.138 1.00 62.56 248 ALA A O 1
ATOM 1937 N N . SER A 1 249 ? 18.221 2.591 -21.389 1.00 60.03 249 SER A N 1
ATOM 1938 C CA . SER A 1 249 ? 17.759 1.444 -22.186 1.00 60.03 249 SER A CA 1
ATOM 1939 C C . SER A 1 249 ? 16.558 1.749 -23.093 1.00 60.03 249 SER A C 1
ATOM 1941 O O . SER A 1 249 ? 16.423 1.138 -24.150 1.00 60.03 249 SER A O 1
ATOM 1943 N N . GLN A 1 250 ? 15.708 2.711 -22.717 1.00 59.12 250 GLN A N 1
ATOM 1944 C CA . GLN A 1 250 ? 14.565 3.187 -23.508 1.00 59.12 250 GLN A CA 1
ATOM 1945 C C . GLN A 1 250 ? 14.998 4.149 -24.627 1.00 59.12 250 GLN A C 1
ATOM 1947 O O . GLN A 1 250 ? 14.264 4.330 -25.601 1.00 59.12 250 GLN A O 1
ATOM 1952 N N . ILE A 1 251 ? 16.200 4.727 -24.509 1.00 67.69 251 ILE A N 1
ATOM 1953 C CA . ILE A 1 251 ? 16.863 5.501 -25.566 1.00 67.69 251 ILE A CA 1
ATOM 1954 C C . ILE A 1 251 ? 17.460 4.542 -26.608 1.00 67.69 251 ILE A C 1
ATOM 1956 O O . ILE A 1 251 ? 17.330 4.785 -27.806 1.00 67.69 251 ILE A O 1
ATOM 1960 N N . THR A 1 252 ? 18.039 3.415 -26.174 1.00 60.16 252 THR A N 1
ATOM 1961 C CA . THR A 1 252 ? 18.676 2.429 -27.067 1.00 60.16 252 THR A CA 1
ATOM 1962 C C . THR A 1 252 ? 17.689 1.550 -27.838 1.00 60.16 252 THR A C 1
ATOM 1964 O O . THR A 1 252 ? 18.043 1.034 -28.893 1.00 60.16 252 THR A O 1
ATOM 1967 N N . SER A 1 253 ? 16.460 1.368 -27.342 1.00 58.81 253 SER A N 1
ATOM 1968 C CA . SER A 1 253 ? 15.454 0.493 -27.969 1.00 58.81 253 SER A CA 1
ATOM 1969 C C . SER A 1 253 ? 14.439 1.214 -28.866 1.00 58.81 253 SER A C 1
ATOM 1971 O O . SER A 1 253 ? 13.463 0.604 -29.294 1.00 58.81 253 SER A O 1
ATOM 1973 N N . GLY A 1 254 ? 14.631 2.505 -29.166 1.00 56.34 254 GLY A N 1
ATOM 1974 C CA . GLY A 1 254 ? 13.720 3.243 -30.054 1.00 56.34 254 GLY A CA 1
ATOM 1975 C C . GLY A 1 254 ? 12.321 3.474 -29.465 1.00 56.34 254 GLY A C 1
ATOM 1976 O O . GLY A 1 254 ? 11.360 3.636 -30.208 1.00 56.34 254 GLY A O 1
ATOM 1977 N N . THR A 1 255 ? 12.193 3.513 -28.133 1.00 60.31 255 THR A N 1
ATOM 1978 C CA . THR A 1 255 ? 10.891 3.641 -27.444 1.00 60.31 255 THR A CA 1
ATOM 1979 C C . THR A 1 255 ? 10.282 5.047 -27.568 1.00 60.31 255 THR A C 1
ATOM 1981 O O . THR A 1 255 ? 9.102 5.258 -27.282 1.00 60.31 255 THR A O 1
ATOM 1984 N N . PHE A 1 256 ? 11.052 6.040 -28.021 1.00 66.12 256 PHE A N 1
ATOM 1985 C CA . PHE A 1 256 ? 10.478 7.323 -28.410 1.00 66.12 256 PHE A CA 1
ATOM 1986 C C . PHE A 1 256 ? 9.649 7.140 -29.679 1.00 66.12 256 PHE A C 1
ATOM 1988 O O . PHE A 1 256 ? 10.209 6.887 -30.744 1.00 66.12 256 PHE A O 1
ATOM 1995 N N . ASN A 1 257 ? 8.325 7.298 -29.561 1.00 68.56 257 ASN A N 1
ATOM 1996 C CA . ASN A 1 257 ? 7.432 7.314 -30.716 1.00 68.56 257 ASN A CA 1
ATOM 1997 C C . ASN A 1 257 ? 8.020 8.244 -31.800 1.00 68.56 257 ASN A C 1
ATOM 1999 O O . ASN A 1 257 ? 8.305 9.414 -31.534 1.00 68.56 257 ASN A O 1
ATOM 2003 N N . ILE A 1 258 ? 8.209 7.701 -33.005 1.00 64.56 258 ILE A N 1
ATOM 2004 C CA . ILE A 1 258 ? 8.765 8.383 -34.180 1.00 64.56 258 ILE A CA 1
ATOM 2005 C C . ILE A 1 258 ? 8.008 9.673 -34.543 1.00 64.56 258 ILE A C 1
ATOM 2007 O O . ILE A 1 258 ? 8.586 10.601 -35.121 1.00 64.56 258 ILE A O 1
ATOM 2011 N N . ASP A 1 259 ? 6.743 9.765 -34.136 1.00 69.62 259 ASP A N 1
ATOM 2012 C CA . ASP A 1 259 ? 5.882 10.932 -34.319 1.00 69.62 259 ASP A CA 1
ATOM 2013 C C . ASP A 1 259 ? 6.282 12.114 -33.429 1.00 69.62 259 ASP A C 1
ATOM 2015 O O . ASP A 1 259 ? 5.958 13.257 -33.741 1.00 69.62 259 ASP A O 1
ATOM 2019 N N . ARG A 1 260 ? 7.033 11.875 -32.344 1.00 71.00 260 ARG A N 1
ATOM 2020 C CA . ARG A 1 260 ? 7.492 12.932 -31.429 1.00 71.00 260 ARG A CA 1
ATOM 2021 C C . ARG A 1 260 ? 8.717 13.694 -31.923 1.00 71.00 260 ARG A C 1
ATOM 2023 O O . ARG A 1 260 ? 9.020 14.746 -31.366 1.00 71.00 260 ARG A O 1
ATOM 2030 N N . PHE A 1 261 ? 9.420 13.192 -32.936 1.00 73.06 261 PHE A N 1
ATOM 2031 C CA . PHE A 1 261 ? 10.493 13.951 -33.572 1.00 73.06 261 PHE A CA 1
ATOM 2032 C C . PHE A 1 261 ? 9.882 14.878 -34.629 1.00 73.06 261 PHE A C 1
ATOM 2034 O O . PHE A 1 261 ? 9.275 14.369 -35.579 1.00 73.06 261 PHE A O 1
ATOM 2041 N N . PRO A 1 262 ? 10.004 16.212 -34.506 1.00 76.69 262 PRO A N 1
ATOM 2042 C CA . PRO A 1 262 ? 9.601 17.106 -35.584 1.00 76.69 262 PRO A CA 1
ATOM 2043 C C . PRO A 1 262 ? 10.451 16.825 -36.829 1.00 76.69 262 PRO A C 1
ATOM 2045 O O . PRO A 1 262 ? 11.588 16.358 -36.726 1.00 76.69 262 PRO A O 1
ATOM 2048 N N . SER A 1 263 ? 9.905 17.091 -38.016 1.00 82.62 263 SER A N 1
ATOM 2049 C CA . SER A 1 263 ? 10.708 17.072 -39.240 1.00 82.62 263 SER A CA 1
ATOM 2050 C C . SER A 1 263 ? 11.849 18.074 -39.083 1.00 82.62 263 SER A C 1
ATOM 2052 O O . SER A 1 263 ? 11.609 19.248 -38.811 1.00 82.62 263 SER A O 1
ATOM 2054 N N . SER A 1 264 ? 13.088 17.619 -39.249 1.00 84.81 264 SER A N 1
ATOM 2055 C CA . SER A 1 264 ? 14.280 18.461 -39.077 1.00 84.81 264 SER A CA 1
ATOM 2056 C C . SER A 1 264 ? 14.460 19.488 -40.201 1.00 84.81 264 SER A C 1
ATOM 2058 O O . SER A 1 264 ? 15.360 20.318 -40.134 1.00 84.81 264 SER A O 1
ATOM 2060 N N . GLY A 1 265 ? 13.645 19.402 -41.258 1.00 85.94 265 GLY A N 1
ATOM 2061 C CA . GLY A 1 265 ? 13.826 20.136 -42.512 1.00 85.94 265 GLY A CA 1
ATOM 2062 C C . GLY A 1 265 ? 14.836 19.481 -43.463 1.00 85.94 265 GLY A C 1
ATOM 2063 O O . GLY A 1 265 ? 14.966 19.918 -44.603 1.00 85.94 265 GLY A O 1
ATOM 2064 N N . VAL A 1 266 ? 15.522 18.416 -43.035 1.00 88.94 266 VAL A N 1
ATOM 2065 C CA . VAL A 1 266 ? 16.428 17.636 -43.887 1.00 88.94 266 VAL A CA 1
ATOM 2066 C C . VAL A 1 266 ? 15.614 16.727 -44.808 1.00 88.94 266 VAL A C 1
ATOM 2068 O O . VAL A 1 266 ? 14.662 16.074 -44.378 1.00 88.94 266 VAL A O 1
ATOM 2071 N N . THR A 1 267 ? 15.991 16.670 -46.086 1.00 93.00 267 THR A N 1
ATOM 2072 C CA . THR A 1 267 ? 15.408 15.706 -47.030 1.00 93.00 267 THR A CA 1
ATOM 2073 C C . THR A 1 267 ? 15.961 14.317 -46.723 1.00 93.00 267 THR A C 1
ATOM 2075 O O . THR A 1 267 ? 17.171 14.146 -46.608 1.00 93.00 267 THR A O 1
ATOM 2078 N N . ALA A 1 268 ? 15.090 13.314 -46.592 1.00 93.19 268 ALA A N 1
ATOM 2079 C CA . ALA A 1 268 ? 15.534 11.936 -46.397 1.00 93.19 268 ALA A CA 1
ATOM 2080 C C . ALA A 1 268 ? 16.445 11.502 -47.556 1.00 93.19 268 ALA A C 1
ATOM 2082 O O . ALA A 1 268 ? 16.084 11.673 -48.722 1.00 93.19 268 ALA A O 1
ATOM 2083 N N . GLY A 1 269 ? 17.612 10.940 -47.247 1.00 92.75 269 GLY A N 1
ATOM 2084 C CA . GLY A 1 269 ? 18.576 10.582 -48.281 1.00 92.75 269 GLY A CA 1
ATOM 2085 C C . GLY A 1 269 ? 19.969 10.256 -47.764 1.00 92.75 269 GLY A C 1
ATOM 2086 O O . GLY A 1 269 ? 20.252 10.297 -46.564 1.00 92.75 269 GLY A O 1
ATOM 2087 N N . THR A 1 270 ? 20.844 9.910 -48.704 1.00 92.69 270 THR A N 1
ATOM 2088 C CA . THR A 1 270 ? 22.249 9.608 -48.441 1.00 92.69 270 THR A CA 1
ATOM 2089 C C . THR A 1 270 ? 23.107 10.836 -48.726 1.00 92.69 270 THR A C 1
ATOM 2091 O O . THR A 1 270 ? 23.077 11.386 -49.824 1.00 92.69 270 THR A O 1
ATOM 2094 N N . TYR A 1 271 ? 23.891 11.242 -47.733 1.00 90.62 271 TYR A N 1
ATOM 2095 C CA . TYR A 1 271 ? 24.807 12.371 -47.784 1.00 90.62 271 TYR A CA 1
ATOM 2096 C C . TYR A 1 271 ? 26.253 11.867 -47.753 1.00 90.62 271 TYR A C 1
ATOM 2098 O O . TYR A 1 271 ? 26.596 10.944 -47.011 1.00 90.62 271 TYR A O 1
ATOM 2106 N N . GLY A 1 272 ? 27.100 12.482 -48.577 1.00 86.19 272 GLY A N 1
ATOM 2107 C CA . GLY A 1 272 ? 28.471 12.039 -48.838 1.00 86.19 272 GLY A CA 1
ATOM 2108 C C . GLY A 1 272 ? 28.644 11.491 -50.261 1.00 86.19 272 GLY A C 1
ATOM 2109 O O . GLY A 1 272 ? 27.697 11.515 -51.050 1.00 86.19 272 GLY A O 1
ATOM 2110 N N . PRO A 1 273 ? 29.849 11.018 -50.623 1.00 79.06 273 PRO A N 1
ATOM 2111 C CA . PRO A 1 273 ? 30.146 10.576 -51.983 1.00 79.06 273 PRO A CA 1
ATOM 2112 C C . PRO A 1 273 ? 29.246 9.414 -52.423 1.00 79.06 273 PRO A C 1
ATOM 2114 O O . PRO A 1 273 ? 29.223 8.363 -51.784 1.00 79.06 273 PRO A O 1
ATOM 2117 N N . SER A 1 274 ? 28.517 9.592 -53.526 1.00 73.81 274 SER A N 1
ATOM 2118 C CA . SER A 1 274 ? 27.692 8.546 -54.151 1.00 73.81 274 SER A CA 1
ATOM 2119 C C . SER A 1 274 ? 28.505 7.573 -55.016 1.00 73.81 274 SER A C 1
ATOM 2121 O O . SER A 1 274 ? 28.008 6.509 -55.377 1.00 73.81 274 SER A O 1
ATOM 2123 N N . ALA A 1 275 ? 29.761 7.914 -55.314 1.00 66.81 275 ALA A N 1
ATOM 2124 C CA . ALA A 1 275 ? 30.724 7.112 -56.058 1.00 66.81 275 ALA A CA 1
ATOM 2125 C C . ALA A 1 275 ? 32.157 7.432 -55.592 1.00 66.81 275 ALA A C 1
ATOM 2127 O O . ALA A 1 275 ? 32.374 8.345 -54.791 1.00 66.81 275 ALA A O 1
ATOM 2128 N N . ASN A 1 276 ? 33.133 6.675 -56.093 1.00 61.66 276 ASN A N 1
ATOM 2129 C CA . ASN A 1 276 ? 34.552 6.932 -55.847 1.00 61.66 276 ASN A CA 1
ATOM 2130 C C . ASN A 1 276 ? 34.937 8.332 -56.368 1.00 61.66 276 ASN A C 1
ATOM 2132 O O . ASN A 1 276 ? 34.494 8.730 -57.444 1.00 61.66 276 ASN A O 1
ATOM 2136 N N . VAL A 1 277 ? 35.771 9.061 -55.622 1.00 59.25 277 VAL A N 1
ATOM 2137 C CA . VAL A 1 277 ? 36.338 10.361 -56.033 1.00 59.25 277 VAL A CA 1
ATOM 2138 C C . VAL A 1 277 ? 37.855 10.180 -56.208 1.00 59.25 277 VAL A C 1
ATOM 2140 O O . VAL A 1 277 ? 38.447 9.334 -55.538 1.00 59.25 277 VAL A O 1
ATOM 2143 N N . THR A 1 278 ? 38.477 10.916 -57.133 1.00 58.09 278 THR A N 1
ATOM 2144 C CA . THR A 1 278 ? 39.869 10.691 -57.569 1.00 58.09 278 THR A CA 1
ATOM 2145 C C . THR A 1 278 ? 40.849 11.736 -57.037 1.00 58.09 278 THR A C 1
ATOM 2147 O O . THR A 1 278 ? 40.573 12.929 -57.139 1.00 58.09 278 THR A O 1
ATOM 2150 N N . GLY A 1 279 ? 41.989 11.229 -56.535 1.00 61.31 279 GLY A N 1
ATOM 2151 C CA . GLY A 1 279 ? 43.361 11.787 -56.374 1.00 61.31 279 GLY A CA 1
ATOM 2152 C C . GLY A 1 279 ? 43.874 13.056 -55.699 1.00 61.31 279 GLY A C 1
ATOM 2153 O O . GLY A 1 279 ? 43.142 14.006 -55.666 1.00 61.31 279 GLY A O 1
ATOM 2154 N N . ASN A 1 280 ? 45.052 13.214 -55.086 1.00 60.22 280 ASN A N 1
ATOM 2155 C CA . ASN A 1 280 ? 46.424 13.060 -55.594 1.00 60.22 280 ASN A CA 1
ATOM 2156 C C . ASN A 1 280 ? 47.241 12.013 -54.804 1.00 60.22 280 ASN A C 1
ATOM 2158 O O . ASN A 1 280 ? 46.827 11.522 -53.753 1.00 60.22 280 ASN A O 1
ATOM 2162 N N . ASN A 1 281 ? 48.423 11.677 -55.332 1.00 56.06 281 ASN A N 1
ATOM 2163 C CA . ASN A 1 281 ? 49.214 10.503 -54.953 1.00 56.06 281 ASN A CA 1
ATOM 2164 C C . ASN A 1 281 ? 49.502 10.314 -53.454 1.00 56.06 281 ASN A C 1
ATOM 2166 O O . ASN A 1 281 ? 49.946 11.223 -52.757 1.00 56.06 281 ASN A O 1
ATOM 2170 N N . ASN A 1 282 ? 49.344 9.051 -53.036 1.00 55.38 282 ASN A N 1
ATOM 2171 C CA . ASN A 1 282 ? 49.761 8.435 -51.770 1.00 55.38 282 ASN A CA 1
ATOM 2172 C C . ASN A 1 282 ? 48.979 8.787 -50.493 1.00 55.38 282 ASN A C 1
ATOM 2174 O O . ASN A 1 282 ? 49.491 8.579 -49.394 1.00 55.38 282 ASN A O 1
ATOM 2178 N N . SER A 1 283 ? 47.717 9.213 -50.598 1.00 59.88 283 SER A N 1
ATOM 2179 C CA . SER A 1 283 ? 46.844 9.327 -49.420 1.00 59.88 283 SER A CA 1
ATOM 2180 C C . SER A 1 283 ? 45.506 8.600 -49.595 1.00 59.88 283 SER A C 1
ATOM 2182 O O . SER A 1 283 ? 44.783 8.796 -50.571 1.00 59.88 283 SER A O 1
ATOM 2184 N N . THR A 1 284 ? 45.183 7.736 -48.628 1.00 60.34 284 THR A N 1
ATOM 2185 C CA . THR A 1 284 ? 43.868 7.099 -48.491 1.00 60.34 284 THR A CA 1
ATOM 2186 C C . THR A 1 284 ? 43.035 7.949 -47.547 1.00 60.34 284 THR A C 1
ATOM 2188 O O 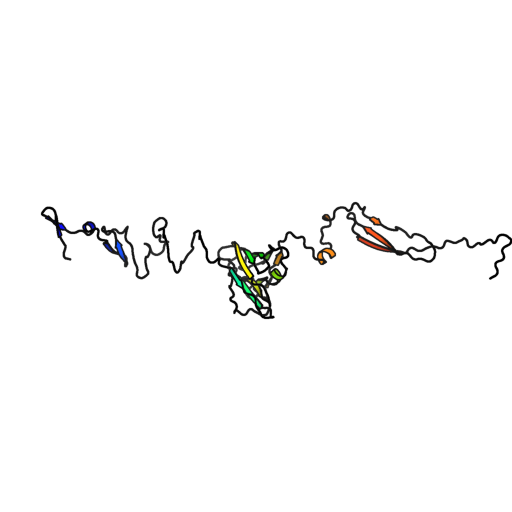. THR A 1 284 ? 43.394 8.109 -46.382 1.00 60.34 284 THR A O 1
ATOM 2191 N N . ILE A 1 285 ? 41.914 8.481 -48.029 1.00 67.19 285 ILE A N 1
ATOM 2192 C CA . ILE A 1 285 ? 40.972 9.235 -47.199 1.00 67.19 285 ILE A CA 1
ATOM 2193 C C . ILE A 1 285 ? 39.723 8.369 -47.019 1.00 67.19 285 ILE A C 1
ATOM 2195 O O . ILE A 1 285 ? 39.109 7.934 -47.993 1.00 67.19 285 ILE A O 1
ATOM 2199 N N . SER A 1 286 ? 39.357 8.088 -45.770 1.00 69.88 286 SER A N 1
ATOM 2200 C CA . SER A 1 286 ? 38.082 7.444 -45.445 1.00 69.88 286 SER A CA 1
ATOM 2201 C C . SER A 1 286 ? 37.027 8.528 -45.285 1.00 69.88 286 SER A C 1
ATOM 2203 O O . SER A 1 286 ? 37.101 9.316 -44.343 1.00 69.88 286 SER A O 1
ATOM 2205 N N . VAL A 1 287 ? 36.050 8.570 -46.190 1.00 80.38 287 VAL A N 1
ATOM 2206 C CA . VAL A 1 287 ? 34.945 9.532 -46.108 1.00 80.38 287 VAL A CA 1
ATOM 2207 C C . VAL A 1 287 ? 33.689 8.800 -45.638 1.00 80.38 287 VAL A C 1
ATOM 2209 O O . VAL A 1 287 ? 33.292 7.817 -46.274 1.00 80.38 287 VAL A O 1
ATOM 2212 N N . PRO A 1 288 ? 33.050 9.234 -44.537 1.00 87.25 288 PRO A N 1
ATOM 2213 C CA . PRO A 1 288 ? 31.792 8.652 -44.110 1.00 87.25 288 PRO A CA 1
ATOM 2214 C C . PRO A 1 288 ? 30.686 9.026 -45.100 1.00 87.25 288 PRO A C 1
ATOM 2216 O O . PRO A 1 288 ? 30.490 10.190 -45.445 1.00 87.25 288 PRO A O 1
ATOM 2219 N N . GLN A 1 289 ? 29.944 8.018 -45.534 1.00 91.25 289 GLN A N 1
ATOM 2220 C CA . GLN A 1 289 ? 28.654 8.164 -46.182 1.00 91.25 289 GLN A CA 1
ATOM 2221 C C . GLN A 1 289 ? 27.582 7.862 -45.136 1.00 91.25 289 GLN A C 1
ATOM 2223 O O . GLN A 1 289 ? 27.585 6.794 -44.518 1.00 91.25 289 GLN A O 1
ATOM 2228 N N . ILE A 1 290 ? 26.672 8.810 -44.934 1.00 94.88 290 ILE A N 1
ATOM 2229 C CA . ILE A 1 290 ? 25.595 8.698 -43.950 1.00 94.88 290 ILE A CA 1
ATOM 2230 C C . ILE A 1 290 ? 24.252 8.693 -44.663 1.00 94.88 290 ILE A C 1
ATOM 2232 O O . ILE A 1 290 ? 24.048 9.427 -45.624 1.00 94.88 290 ILE A O 1
ATOM 2236 N N . THR A 1 291 ? 23.318 7.877 -44.193 1.00 93.12 291 THR A N 1
ATOM 2237 C CA . THR A 1 291 ? 21.922 7.928 -44.639 1.00 93.12 291 THR A CA 1
ATOM 2238 C C . THR A 1 291 ? 21.071 8.448 -43.504 1.00 93.12 291 THR A C 1
ATOM 2240 O O . THR A 1 291 ? 21.204 7.979 -42.373 1.00 93.12 291 THR A O 1
ATOM 2243 N N . VAL A 1 292 ? 20.203 9.411 -43.800 1.00 93.19 292 VAL A N 1
ATOM 2244 C CA . VAL A 1 292 ? 19.280 9.999 -42.829 1.00 93.19 292 VAL A CA 1
ATOM 2245 C C . VAL A 1 292 ? 17.831 9.814 -43.258 1.00 93.19 292 VAL A C 1
ATOM 2247 O O . VAL A 1 292 ? 17.523 9.772 -44.450 1.00 93.19 292 VAL A O 1
ATOM 2250 N N . ASP A 1 293 ? 16.933 9.698 -42.285 1.00 89.62 293 ASP A N 1
ATOM 2251 C CA . ASP A 1 293 ? 15.490 9.697 -42.532 1.00 89.62 293 ASP A CA 1
ATOM 2252 C C . ASP A 1 293 ? 14.907 11.122 -42.638 1.00 89.62 293 ASP A C 1
ATOM 2254 O O . ASP A 1 293 ? 15.606 12.122 -42.472 1.00 89.62 293 ASP A O 1
ATOM 2258 N N . ALA A 1 294 ? 13.594 11.226 -42.878 1.00 88.50 294 ALA A N 1
ATOM 2259 C CA . ALA A 1 294 ? 12.881 12.508 -42.977 1.00 88.50 294 ALA A CA 1
ATOM 2260 C C . ALA A 1 294 ? 12.835 13.302 -41.654 1.00 88.50 294 ALA A C 1
ATOM 2262 O O . ALA A 1 294 ? 12.412 14.458 -41.626 1.00 88.50 294 ALA A O 1
ATOM 2263 N N . LYS A 1 295 ? 13.244 12.684 -40.540 1.00 86.62 295 LYS A N 1
ATOM 2264 C CA . LYS A 1 295 ? 13.389 13.329 -39.233 1.00 86.62 295 LYS A CA 1
ATOM 2265 C C . LYS A 1 295 ? 14.850 13.726 -38.958 1.00 86.62 295 LYS A C 1
ATOM 2267 O O . LYS A 1 295 ? 15.141 14.241 -37.884 1.00 86.62 295 LYS A O 1
ATOM 2272 N N . GLY A 1 296 ? 15.765 13.531 -39.917 1.00 87.00 296 GLY A N 1
ATOM 2273 C CA . GLY A 1 296 ? 17.184 13.887 -39.821 1.00 87.00 296 GLY A CA 1
ATOM 2274 C C . GLY A 1 296 ? 18.026 12.922 -38.988 1.00 87.00 296 GLY A C 1
ATOM 2275 O O . GLY A 1 296 ? 19.153 13.256 -38.627 1.00 87.00 296 GLY A O 1
ATOM 2276 N N . ARG A 1 297 ? 17.502 11.741 -38.652 1.00 87.69 297 ARG A N 1
ATOM 2277 C CA . ARG A 1 297 ? 18.228 10.749 -37.851 1.00 87.69 297 ARG A CA 1
ATOM 2278 C C . ARG A 1 297 ? 19.101 9.896 -38.755 1.00 87.69 297 ARG A C 1
ATOM 2280 O O . ARG A 1 297 ? 18.639 9.461 -39.805 1.00 87.69 297 ARG A O 1
ATOM 2287 N N . VAL A 1 298 ? 20.327 9.605 -38.324 1.00 91.50 298 VAL A N 1
ATOM 2288 C CA . VAL A 1 298 ? 21.235 8.697 -39.036 1.00 91.50 298 VAL A CA 1
ATOM 2289 C C . VAL A 1 298 ? 20.717 7.262 -38.917 1.00 91.50 298 VAL A C 1
ATOM 2291 O O . VAL A 1 298 ? 20.603 6.726 -37.820 1.00 91.50 298 VAL A O 1
ATOM 2294 N N . THR A 1 299 ? 20.398 6.650 -40.054 1.00 90.44 299 THR A N 1
ATOM 2295 C CA . THR A 1 299 ? 19.874 5.277 -40.162 1.00 90.44 299 THR A CA 1
ATOM 2296 C C . THR A 1 299 ? 20.923 4.284 -40.650 1.00 90.44 299 THR A C 1
ATOM 2298 O O . THR A 1 299 ? 20.790 3.086 -40.421 1.00 90.44 299 THR A O 1
ATOM 2301 N N . SER A 1 300 ? 21.982 4.769 -41.299 1.00 92.44 300 SER A N 1
ATOM 2302 C CA . SER A 1 300 ? 23.131 3.963 -41.703 1.00 92.44 300 SER A CA 1
ATOM 2303 C C . SER A 1 300 ? 24.373 4.839 -41.826 1.00 92.44 300 SER A C 1
ATOM 2305 O O . SER A 1 300 ? 24.284 5.993 -42.253 1.00 92.44 300 SER A O 1
ATOM 2307 N N . VAL A 1 301 ? 25.524 4.278 -41.462 1.00 92.50 301 VAL A N 1
ATOM 2308 C CA . VAL A 1 301 ? 26.846 4.876 -41.656 1.00 92.50 301 VAL A CA 1
ATOM 2309 C C . VAL A 1 301 ? 27.733 3.828 -42.301 1.00 92.50 301 VAL A C 1
ATOM 2311 O O . VAL A 1 301 ? 27.843 2.711 -41.799 1.00 92.50 301 VAL A O 1
ATOM 2314 N N . MET A 1 302 ? 28.397 4.195 -43.389 1.00 88.88 302 MET A N 1
ATOM 2315 C CA . MET A 1 302 ? 29.445 3.373 -43.978 1.00 88.88 302 MET A CA 1
ATOM 2316 C C . MET A 1 302 ? 30.638 4.232 -44.377 1.00 88.88 302 MET A C 1
ATOM 2318 O O . MET A 1 302 ? 30.480 5.369 -44.811 1.00 88.88 302 MET A O 1
ATOM 2322 N N . ASN A 1 303 ? 31.842 3.684 -44.250 1.00 85.19 303 ASN A N 1
ATOM 2323 C CA . ASN A 1 303 ? 33.052 4.336 -44.738 1.00 85.19 303 ASN A CA 1
ATOM 2324 C C . ASN A 1 303 ? 33.248 3.996 -46.214 1.00 85.19 303 ASN A C 1
ATOM 2326 O O . ASN A 1 303 ? 33.177 2.825 -46.591 1.00 85.19 303 ASN A O 1
ATOM 2330 N N . ARG A 1 304 ? 33.521 5.003 -47.046 1.00 79.44 304 ARG A N 1
ATOM 2331 C CA . ARG A 1 304 ? 33.970 4.788 -48.423 1.00 79.44 304 ARG A CA 1
ATOM 2332 C C . ARG A 1 304 ? 35.444 5.134 -48.546 1.00 79.44 304 ARG A C 1
ATOM 2334 O O . ARG A 1 304 ? 35.898 6.162 -48.040 1.00 79.44 304 ARG A O 1
ATOM 2341 N N . THR A 1 305 ? 36.176 4.267 -49.233 1.00 73.56 305 THR A N 1
ATOM 2342 C CA . THR A 1 305 ? 37.589 4.474 -49.528 1.00 73.56 305 THR A CA 1
ATOM 2343 C C . THR A 1 305 ? 37.724 5.351 -50.758 1.00 73.56 305 THR A C 1
ATOM 2345 O O . THR A 1 305 ? 37.214 5.030 -51.830 1.00 73.56 305 THR A O 1
ATOM 2348 N N . TYR A 1 306 ? 38.439 6.453 -50.596 1.00 67.19 306 TYR A N 1
ATOM 2349 C CA . TYR A 1 306 ? 38.940 7.252 -51.696 1.00 67.19 306 TYR A CA 1
ATOM 2350 C C . TYR A 1 306 ? 40.293 6.701 -52.154 1.00 67.19 306 TYR A C 1
ATOM 2352 O O . TYR A 1 306 ? 41.180 6.483 -51.325 1.00 67.19 306 TYR A O 1
ATOM 2360 N N . THR A 1 307 ? 40.473 6.505 -53.460 1.00 61.88 307 THR A N 1
ATOM 2361 C CA . THR A 1 307 ? 41.764 6.111 -54.037 1.00 61.88 307 THR A CA 1
ATOM 2362 C C . THR A 1 307 ? 42.171 7.128 -55.087 1.00 61.88 307 THR A C 1
ATOM 2364 O O . THR A 1 307 ? 41.466 7.349 -56.070 1.00 61.88 307 THR A O 1
ATOM 2367 N N . SER A 1 308 ? 43.338 7.738 -54.891 1.00 55.16 308 SER A N 1
ATOM 2368 C CA . SER A 1 308 ? 43.966 8.530 -55.938 1.00 55.16 308 SER A CA 1
ATOM 2369 C C . SER A 1 308 ? 44.444 7.634 -57.068 1.00 55.16 308 SER A C 1
ATOM 2371 O O . SER A 1 308 ? 45.332 6.812 -56.860 1.00 55.16 308 SER A O 1
ATOM 2373 N N . VAL A 1 309 ? 43.893 7.818 -58.267 1.00 56.19 309 VAL A N 1
ATOM 2374 C CA . VAL A 1 309 ? 44.473 7.240 -59.479 1.00 56.19 309 VAL A CA 1
ATOM 2375 C C . VAL A 1 309 ? 45.539 8.208 -59.968 1.00 56.19 309 VAL A C 1
ATOM 2377 O O . VAL A 1 309 ? 45.235 9.356 -60.289 1.00 56.19 309 VAL A O 1
ATOM 2380 N N . ASN A 1 310 ? 46.791 7.756 -60.005 1.00 56.72 310 ASN A N 1
ATOM 2381 C CA . ASN A 1 310 ? 47.845 8.486 -60.688 1.00 56.72 310 ASN A CA 1
ATOM 2382 C C . ASN A 1 310 ? 47.633 8.361 -62.199 1.00 56.72 310 ASN A C 1
ATOM 2384 O O . ASN A 1 310 ? 48.065 7.383 -62.802 1.00 56.72 310 ASN A O 1
ATOM 2388 N N . THR A 1 311 ? 46.961 9.321 -62.820 1.00 54.47 311 THR A N 1
ATOM 2389 C CA . THR A 1 311 ? 46.978 9.466 -64.282 1.00 54.47 311 THR A CA 1
ATOM 2390 C C . THR A 1 311 ? 48.079 10.418 -64.727 1.00 54.47 311 THR A C 1
ATOM 2392 O O . THR A 1 311 ? 47.886 11.177 -65.673 1.00 54.47 311 THR A O 1
ATOM 2395 N N . ASP A 1 312 ? 49.245 10.400 -64.073 1.00 56.12 312 ASP A N 1
ATOM 2396 C CA . ASP A 1 312 ? 50.435 10.987 -64.677 1.00 56.12 312 ASP A CA 1
ATOM 2397 C C . ASP A 1 312 ? 50.915 10.096 -65.831 1.00 56.12 312 ASP A C 1
ATOM 2399 O O . ASP A 1 312 ? 51.849 9.306 -65.727 1.00 56.12 312 ASP A O 1
ATOM 2403 N N . SER A 1 313 ? 50.218 10.211 -66.958 1.00 53.69 313 SER A N 1
ATOM 2404 C CA . SER A 1 313 ? 50.699 9.779 -68.265 1.00 53.69 313 SER A CA 1
ATOM 2405 C C . SER A 1 313 ? 51.645 10.815 -68.890 1.00 53.69 313 SER A C 1
ATOM 2407 O O . SER A 1 313 ? 51.946 10.712 -70.075 1.00 53.69 313 SER A O 1
ATOM 2409 N N . ASN A 1 314 ? 52.123 11.811 -68.129 1.00 57.28 314 ASN A N 1
ATOM 2410 C CA . ASN A 1 314 ? 53.048 12.842 -68.591 1.00 57.28 314 ASN A CA 1
ATOM 2411 C C . ASN A 1 314 ? 54.474 12.642 -68.051 1.00 57.28 314 ASN A C 1
ATOM 2413 O O . ASN A 1 314 ? 55.178 13.595 -67.728 1.00 57.28 314 ASN A O 1
ATOM 2417 N N . THR A 1 315 ? 54.967 11.403 -68.042 1.00 55.84 315 THR A N 1
ATOM 2418 C CA . THR A 1 315 ? 56.417 11.156 -68.050 1.00 55.84 315 THR A CA 1
ATOM 2419 C C . THR A 1 315 ? 56.930 11.152 -69.490 1.00 55.84 315 THR A C 1
ATOM 2421 O O . THR A 1 315 ? 57.358 10.146 -70.043 1.00 55.84 315 THR A O 1
ATOM 2424 N N . THR A 1 316 ? 56.902 12.322 -70.127 1.00 53.06 316 THR A N 1
ATOM 2425 C CA . THR A 1 316 ? 57.866 12.657 -71.181 1.00 53.06 316 THR A CA 1
ATOM 2426 C C . THR A 1 316 ? 58.502 13.983 -70.804 1.00 53.06 316 THR A C 1
ATOM 2428 O O . THR A 1 316 ? 58.056 15.052 -71.210 1.00 53.06 316 THR A O 1
ATOM 2431 N N . TYR A 1 317 ? 59.573 13.929 -70.013 1.00 58.62 317 TYR A N 1
ATOM 2432 C CA . TYR A 1 317 ? 60.504 15.047 -69.981 1.00 58.62 317 TYR A CA 1
ATOM 2433 C C . TYR A 1 317 ? 61.223 15.069 -71.332 1.00 58.62 317 TYR A C 1
ATOM 2435 O O . TYR A 1 317 ? 62.228 14.389 -71.521 1.00 58.62 317 TYR A O 1
ATOM 2443 N N . SER A 1 318 ? 60.702 15.827 -72.299 1.00 61.66 318 SER A N 1
ATOM 2444 C CA . SER A 1 318 ? 61.526 16.238 -73.431 1.00 61.66 318 SER A CA 1
ATOM 2445 C C . SER A 1 318 ? 62.458 17.321 -72.909 1.00 61.66 318 SER A C 1
ATOM 2447 O O . SER A 1 318 ? 62.062 18.480 -72.792 1.00 61.66 318 SER A O 1
ATOM 2449 N N . ALA A 1 319 ? 63.695 16.957 -72.573 1.00 61.88 319 ALA A N 1
ATOM 2450 C CA . ALA A 1 319 ? 64.747 17.954 -72.486 1.00 61.88 319 ALA A CA 1
ATOM 2451 C C . ALA A 1 319 ? 64.811 18.635 -73.860 1.00 61.88 319 ALA A C 1
ATOM 2453 O O . ALA A 1 319 ? 65.143 17.999 -74.861 1.00 61.88 319 ALA A O 1
ATOM 2454 N N . GLY A 1 320 ? 64.412 19.908 -73.938 1.00 64.88 320 GLY A N 1
ATOM 2455 C CA . GLY A 1 320 ? 64.712 20.719 -75.114 1.00 64.88 320 GLY A CA 1
ATOM 2456 C C . GLY A 1 320 ? 66.210 20.618 -75.403 1.00 64.88 320 GLY A C 1
ATOM 2457 O O . GLY A 1 320 ? 67.003 20.465 -74.469 1.00 64.88 320 GLY A O 1
ATOM 2458 N N . ALA A 1 321 ? 66.589 20.629 -76.683 1.00 63.06 321 ALA A N 1
ATOM 2459 C CA . ALA A 1 321 ? 67.975 20.440 -77.104 1.00 63.06 321 ALA A CA 1
ATOM 2460 C C . ALA A 1 321 ? 68.928 21.302 -76.251 1.00 63.06 321 ALA A C 1
ATOM 2462 O O . ALA A 1 321 ? 68.869 22.528 -76.309 1.00 63.06 321 ALA A O 1
ATOM 2463 N N . GLY A 1 322 ? 69.764 20.653 -75.429 1.00 63.84 322 GLY A N 1
ATOM 2464 C CA . GLY A 1 322 ? 70.750 21.325 -74.574 1.00 63.84 322 GLY A CA 1
ATOM 2465 C C . GLY A 1 322 ? 70.794 20.912 -73.098 1.00 63.84 322 GLY A C 1
ATOM 2466 O O . GLY A 1 322 ? 71.701 21.352 -72.400 1.00 63.84 322 GLY A O 1
ATOM 2467 N N . LEU A 1 323 ? 69.885 20.066 -72.601 1.00 73.69 323 LEU A N 1
ATOM 2468 C CA . LEU A 1 323 ? 69.928 19.585 -71.209 1.00 73.69 323 LEU A CA 1
ATOM 2469 C C . LEU A 1 323 ? 70.330 18.106 -71.125 1.00 73.69 323 LEU A C 1
ATOM 2471 O O . LEU A 1 323 ? 69.541 17.216 -71.428 1.00 73.69 323 LEU A O 1
ATOM 2475 N N . SER A 1 324 ? 71.562 17.849 -70.680 1.00 62.91 324 SER A N 1
ATOM 2476 C CA . SER A 1 324 ? 72.051 16.528 -70.271 1.00 62.91 324 SER A CA 1
ATOM 2477 C C . SER A 1 324 ? 71.925 16.377 -68.753 1.00 62.91 324 SER A C 1
ATOM 2479 O O . SER A 1 324 ? 72.565 17.118 -68.007 1.00 62.91 324 SER A O 1
ATOM 2481 N N . LEU A 1 325 ? 71.121 15.417 -68.295 1.00 66.44 325 LEU A N 1
ATOM 2482 C CA . LEU A 1 325 ? 71.050 15.026 -66.886 1.00 66.44 325 LEU A CA 1
ATOM 2483 C C . LEU A 1 325 ? 72.036 13.873 -66.652 1.00 66.44 325 LEU A C 1
ATOM 2485 O O . LEU A 1 325 ? 71.904 12.825 -67.279 1.00 66.44 325 LEU A O 1
ATOM 2489 N N . SER A 1 326 ? 73.028 14.075 -65.780 1.00 64.38 326 SER A N 1
ATOM 2490 C CA . SER A 1 326 ? 73.928 13.018 -65.304 1.00 64.38 326 SER A CA 1
ATOM 2491 C C . SER A 1 326 ? 73.601 12.667 -63.855 1.00 64.38 326 SER A C 1
ATOM 2493 O O . SER A 1 326 ? 73.727 13.520 -62.972 1.00 64.38 326 SER A O 1
ATOM 2495 N N . GLY A 1 327 ? 73.214 11.415 -63.636 1.00 45.81 327 GLY A N 1
ATOM 2496 C CA . GLY A 1 327 ? 72.999 10.768 -62.346 1.00 45.81 327 GLY A CA 1
ATOM 2497 C C . GLY A 1 327 ? 72.940 9.269 -62.562 1.00 45.81 327 GLY A C 1
ATOM 2498 O O . GLY A 1 327 ? 72.175 8.865 -63.465 1.00 45.81 327 GLY A O 1
#

Secondary structure (DSSP, 8-state):
-PPPEEEETTEEEEPPGGGGTPPEEEEETTEEEEE-TT--SSS-EEEETTEE--S-TTS---STTTT---SS---S---S---S--S--S----SEEEPPB-SSS-EEEEEEEEE--STT-EEEEEEEEE-SS-EEEEEEEEEE-SSSSEEEEEEEEEE-STT--GGGGGGEEEEEETTTTTTEEEEEEEE-BTPPPEEEEEEEEEESTT---EEPP--TTPPPBSSPPPEEEEPEEEE--SS----HHHHHTT-S-GGGSPP-SPPSEEES-SS-----TT--EEEEEEEE-TT--EEEEEEEEE--------------TT-----

Radius of gyration: 44.47 Å; chains: 1; bounding box: 137×43×137 Å

Sequence (327 aa):
MATAYYPKNGSYTQWTPDMVQAIGSKSANGYWGMTTPSLGDSDWIRTTSNGIIPYASGSTSALGTSSWKFKDAYITTTHGNLDGNANTATSIKRSMYREEKSTLNDEYFKIGSITCSANYQRHNEVYLAVSRINAAIITFNVYSGNSNQFIDPKVNYRFLTPNAQPIFYDRIFAGLDKAAEGNTFSVWYKSSQWSESLNFIPLGANYDQGLKISWTSYANNVTGQTAAPTFAVKASYNILDNAHSHSASQITSGTFNIDRFPSSGVTAGTYGPSANVTGNNNSTISVPQITVDAKGRVTSVMNRTYTSVNTDSNTTYSAGAGLSLSG

pLDDT: mean 75.59, std 13.37, range [45.81, 95.31]

Foldseek 3Di:
DDFDWDDDPNDTDTDQLVNVQDWDWDDDPNWIWTAGSVPDPPGTFTQDPVGGDADDPDDDHDPDDPDPDDPDDDDPDDDDDDDDDDPDDPDDPFLEKDAADADAAKFKDFFWKFFQDDAFWWKWWWWWKDWPQWTKIKIWTWTHHHDSATDQTAIEIETPDDCPDCVVVVFWWWAAAPVPQRGMIIIMGMHGRRDTMMTIGTPDIDTDPPGDINGDYDDHPDGGDRDDGDHPGTHDYYYPDPDPDQDPVCVVVVVPDPVPQDQPPDAFFKDDDPDADADDPDDKDWDWIFTAGRSRDTPDIDTDIHYHDPPCPPPPPPPDPPDDDDD